Protein AF-A0A0R2NZC3-F1 (afdb_monomer_lite)

Secondary structure (DSSP, 8-state):
-TTHHHHHHHHHHHHHHHHHH-HHHHHHHHHHHHHHHHIIIIIITTT---SSTT--HHHHHHHHHHHHHHHHHHHHHHHHHHHHHHTTHHHHHHHTT--HHHHHHHHHHHHHHHHHHHHHHHHHHHHHHT----SHHHHHHHHHHHHHHHHHHHHHHHHHHHHH-S-HHHHHHHHHHHHHHHHHSSTTT--

Foldseek 3Di:
DVCLVVLLVVLLVVLLVVCVVPVVVLCCLQVVLLVVLCCCCPVVQVPDDPPDPPDRLLQLQLLLSLLLSLLCLLLVLLLVLLVCVVVCVVVVVVVDPHDPVSNLSSVLSNSLVSSVSNVVSSVVSSVVSPHDDPPDPVVVVVSSVVSSVSSSVSSVVSNVLNVVDNHSVVSNVVSCVVSVVVSVVDCSRPD

Sequence (191 aa):
MKYAISDSLIITKRQLLQLIRVPEVLIFSTIQPVMFVLLFRYVFGGSISTGIPGVDYVQLLMPGIFVQTVAFTLAGTAVGLAEDMQKGLIDRFRSLPISRSAVVFGRTLGDGALNIVVLAVMGLAGYAVGWRPSSGIFSILLGFAFLLLFGFAMAWVGVLIGLSVRSARVANAAVFIAVFPLTFLSNAFAP

Radius of gyration: 18.37 Å; chains: 1; bounding box: 42×37×48 Å

InterPro domains:
  IPR013525 ABC-2 type transporter, transmembrane domain [PF01061] (10-191)
  IPR051784 Nodulation factor ABC transporter [PTHR43229] (7-191)

Structure (mmCIF, N/CA/C/O backbone):
data_AF-A0A0R2NZC3-F1
#
_entry.id   AF-A0A0R2NZC3-F1
#
loop_
_atom_site.group_PDB
_atom_site.id
_atom_site.type_symbol
_atom_site.label_atom_id
_atom_site.label_alt_id
_atom_site.label_comp_id
_atom_site.label_asym_id
_atom_site.label_entity_id
_atom_site.label_seq_id
_atom_site.pdbx_PDB_ins_code
_atom_site.Cartn_x
_atom_site.Cartn_y
_atom_site.Cartn_z
_atom_site.occupancy
_atom_site.B_iso_or_equiv
_atom_site.auth_seq_id
_atom_site.auth_comp_id
_atom_site.auth_asym_id
_atom_site.auth_atom_id
_atom_site.pdbx_PDB_model_num
ATOM 1 N N . MET A 1 1 ? -6.052 -18.252 24.672 1.00 49.22 1 MET A N 1
ATOM 2 C CA . MET A 1 1 ? -5.141 -18.208 23.500 1.00 49.22 1 MET A CA 1
ATOM 3 C C . MET A 1 1 ? -5.569 -19.100 22.325 1.00 49.22 1 MET A C 1
ATOM 5 O O . MET A 1 1 ? -5.239 -18.745 21.205 1.00 49.22 1 MET A O 1
ATOM 9 N N . LYS A 1 2 ? -6.335 -20.193 22.518 1.00 49.34 2 LYS A N 1
ATOM 10 C CA . LYS A 1 2 ? -6.744 -21.126 21.437 1.00 49.34 2 LYS A CA 1
ATOM 11 C C . LYS A 1 2 ? -7.608 -20.533 20.299 1.00 49.34 2 LYS A C 1
ATOM 13 O O . LYS A 1 2 ? -7.663 -21.136 19.238 1.00 49.34 2 LYS A O 1
ATOM 18 N N . TYR A 1 3 ? -8.220 -19.359 20.480 1.00 55.06 3 TYR A N 1
ATOM 19 C CA . TYR A 1 3 ? -9.097 -18.725 19.477 1.00 55.06 3 TYR A CA 1
ATOM 20 C C . TYR A 1 3 ? -8.434 -17.598 18.665 1.00 55.06 3 TYR A C 1
ATOM 22 O O . TYR A 1 3 ? -8.994 -17.149 17.675 1.00 55.06 3 TYR A O 1
ATOM 30 N N . ALA A 1 4 ? -7.204 -17.190 19.004 1.00 58.88 4 ALA A N 1
ATOM 31 C CA . ALA A 1 4 ? -6.566 -16.013 18.401 1.00 58.88 4 ALA A CA 1
ATOM 32 C C . ALA A 1 4 ? -6.316 -16.137 16.884 1.00 58.88 4 ALA A C 1
ATOM 34 O O . ALA A 1 4 ? -6.379 -15.136 16.177 1.00 58.88 4 ALA A O 1
ATOM 35 N N . ILE A 1 5 ? -6.051 -17.352 16.393 1.00 62.66 5 ILE A N 1
ATOM 36 C CA . ILE A 1 5 ? -5.809 -17.630 14.966 1.00 62.66 5 ILE A CA 1
ATOM 37 C C . ILE A 1 5 ? -7.129 -17.677 14.182 1.00 62.66 5 ILE A C 1
ATOM 39 O O . ILE A 1 5 ? -7.213 -17.174 13.067 1.00 62.66 5 ILE A O 1
ATOM 43 N N . SER A 1 6 ? -8.179 -18.257 14.767 1.00 68.44 6 SER A N 1
ATOM 44 C CA . SER A 1 6 ? -9.508 -18.276 14.145 1.00 68.44 6 SER A CA 1
ATOM 45 C C . SER A 1 6 ? -10.090 -16.863 14.072 1.00 68.44 6 SER A C 1
ATOM 47 O O . SER A 1 6 ? -10.620 -16.459 13.040 1.00 68.44 6 SER A O 1
ATOM 49 N N . ASP A 1 7 ? -9.934 -16.085 15.143 1.00 62.94 7 ASP A N 1
ATOM 50 C CA . ASP A 1 7 ? -10.438 -14.716 15.218 1.00 62.94 7 ASP A CA 1
ATOM 51 C C . ASP A 1 7 ? -9.687 -13.785 14.259 1.00 62.94 7 ASP A C 1
ATOM 53 O O . ASP A 1 7 ? -10.317 -12.967 13.585 1.00 62.94 7 ASP A O 1
ATOM 57 N N . SER A 1 8 ? -8.361 -13.933 14.128 1.00 62.50 8 SER A N 1
ATOM 58 C CA . SER A 1 8 ? -7.589 -13.163 13.147 1.00 62.50 8 SER A CA 1
ATOM 59 C C . SER A 1 8 ? -8.015 -13.494 11.716 1.00 62.50 8 SER A C 1
ATOM 61 O O . SER A 1 8 ? -8.268 -12.573 10.946 1.00 62.50 8 SER A O 1
ATOM 63 N N . LEU A 1 9 ? -8.204 -14.776 11.377 1.00 69.69 9 LEU A N 1
ATOM 64 C CA . LEU A 1 9 ? -8.675 -15.201 10.054 1.00 69.69 9 LEU A CA 1
ATOM 65 C C . LEU A 1 9 ? -10.073 -14.665 9.722 1.00 69.69 9 LEU A C 1
ATOM 67 O O . LEU A 1 9 ? -10.315 -14.238 8.592 1.00 69.69 9 LEU A O 1
ATOM 71 N N . ILE A 1 10 ? -10.995 -14.646 10.688 1.00 73.88 10 ILE A N 1
ATOM 72 C CA . ILE A 1 10 ? -12.344 -14.094 10.492 1.00 73.88 10 ILE A CA 1
ATOM 73 C C . ILE A 1 10 ? -12.280 -12.579 10.259 1.00 73.88 10 ILE A C 1
ATOM 75 O O . ILE A 1 10 ? -12.945 -12.067 9.354 1.00 73.88 10 ILE A O 1
ATOM 79 N N . ILE A 1 11 ? -11.457 -11.857 11.024 1.00 68.62 11 ILE A N 1
ATOM 80 C CA . ILE A 1 11 ? -11.256 -10.412 10.844 1.00 68.62 11 ILE A CA 1
ATOM 81 C C . ILE A 1 11 ? -10.591 -10.123 9.492 1.00 68.62 11 ILE A C 1
ATOM 83 O O . ILE A 1 11 ? -11.048 -9.229 8.779 1.00 68.62 11 ILE A O 1
ATOM 87 N N . THR A 1 12 ? -9.582 -10.900 9.090 1.00 70.06 12 THR A N 1
ATOM 88 C CA . THR A 1 12 ? -8.943 -10.780 7.772 1.00 70.06 12 THR A CA 1
ATOM 89 C C . THR A 1 12 ? -9.939 -11.050 6.651 1.00 70.06 12 THR A C 1
ATOM 91 O O . THR A 1 12 ? -10.035 -10.257 5.719 1.00 70.06 12 THR A O 1
ATOM 94 N N . LYS A 1 13 ? -10.761 -12.102 6.756 1.00 74.69 13 LYS A N 1
ATOM 95 C CA . LYS A 1 13 ? -11.835 -12.373 5.789 1.00 74.69 13 LYS A CA 1
ATOM 96 C C . LYS A 1 13 ? -12.817 -11.206 5.706 1.00 74.69 13 LYS A C 1
ATOM 98 O O . LYS A 1 13 ? -13.228 -10.841 4.609 1.00 74.69 13 LYS A O 1
ATOM 103 N N . ARG A 1 14 ? -13.175 -10.590 6.838 1.00 71.38 14 ARG A N 1
ATOM 104 C CA . ARG A 1 14 ? -14.034 -9.397 6.856 1.00 71.38 14 ARG A CA 1
ATOM 105 C C . ARG A 1 14 ? -13.382 -8.224 6.127 1.00 71.38 14 ARG A C 1
ATOM 107 O O . ARG A 1 14 ? -14.061 -7.586 5.332 1.00 71.38 14 ARG A O 1
ATOM 114 N N . GLN A 1 15 ? -12.098 -7.965 6.372 1.00 68.06 15 GLN A N 1
ATOM 115 C CA . GLN A 1 15 ? -11.351 -6.904 5.689 1.00 68.06 15 GLN A CA 1
ATOM 116 C C . GLN A 1 15 ? -11.272 -7.157 4.179 1.00 68.06 15 GLN A C 1
ATOM 118 O O . GLN A 1 15 ? -11.604 -6.277 3.395 1.00 68.06 15 GLN A O 1
ATOM 123 N N . LEU A 1 16 ? -10.956 -8.384 3.757 1.00 70.62 16 LEU A N 1
ATOM 124 C CA . LEU A 1 16 ? -10.946 -8.771 2.342 1.00 70.62 16 LEU A CA 1
ATOM 125 C C . LEU A 1 16 ? -12.320 -8.602 1.683 1.00 70.62 16 LEU A C 1
ATOM 127 O O . LEU A 1 16 ? -12.426 -8.056 0.589 1.00 70.62 16 LEU A O 1
ATOM 131 N N . LEU A 1 17 ? -13.391 -9.023 2.358 1.00 75.12 17 LEU A N 1
ATOM 132 C CA . LEU A 1 17 ? -14.755 -8.821 1.869 1.00 75.12 17 LEU A CA 1
ATOM 133 C C . LEU A 1 17 ? -15.127 -7.338 1.804 1.00 75.12 17 LEU A C 1
ATOM 135 O O . LEU A 1 17 ? -15.871 -6.947 0.911 1.00 75.12 17 LEU A O 1
ATOM 139 N N . GLN A 1 18 ? -14.627 -6.514 2.723 1.00 69.44 18 GLN A N 1
ATOM 140 C CA . GLN A 1 18 ? -14.827 -5.069 2.692 1.00 69.44 18 GLN A CA 1
ATOM 141 C C . GLN A 1 18 ? -14.091 -4.434 1.507 1.00 69.44 18 GLN A C 1
ATOM 143 O O . GLN A 1 18 ? -14.684 -3.601 0.831 1.00 69.44 18 GLN A O 1
ATOM 148 N N . LEU A 1 19 ? -12.873 -4.884 1.189 1.00 67.38 19 LEU A N 1
ATOM 149 C CA . LEU A 1 19 ? -12.143 -4.459 -0.012 1.00 67.38 19 LEU A CA 1
ATOM 150 C C . LEU A 1 19 ? -12.895 -4.831 -1.298 1.00 67.38 19 LEU A C 1
ATOM 152 O O . LEU A 1 19 ? -13.013 -4.009 -2.196 1.00 67.38 19 LEU A O 1
ATOM 156 N N . ILE A 1 20 ? -13.465 -6.038 -1.369 1.00 72.62 20 ILE A N 1
ATOM 157 C CA . ILE A 1 20 ? -14.270 -6.474 -2.524 1.00 72.62 20 ILE A CA 1
ATOM 158 C C . ILE A 1 20 ? -15.577 -5.670 -2.632 1.00 72.62 20 ILE A C 1
ATOM 160 O O . ILE A 1 20 ? -16.025 -5.355 -3.731 1.00 72.62 20 ILE A O 1
ATOM 164 N N . ARG A 1 21 ? -16.210 -5.346 -1.498 1.00 79.69 21 ARG A N 1
ATOM 165 C CA . ARG A 1 21 ? -17.481 -4.602 -1.456 1.00 79.69 21 ARG A CA 1
ATOM 166 C C . ARG A 1 21 ? -17.318 -3.100 -1.671 1.00 79.69 21 ARG A C 1
ATOM 168 O O . ARG A 1 21 ? -18.292 -2.456 -2.043 1.00 79.69 21 ARG A O 1
ATOM 175 N N . VAL A 1 22 ? -16.128 -2.555 -1.428 1.00 77.88 22 VAL A N 1
ATOM 176 C CA . VAL A 1 22 ? -15.791 -1.146 -1.656 1.00 77.88 22 VAL A CA 1
ATOM 177 C C . VAL A 1 22 ? -14.735 -1.087 -2.765 1.00 77.88 22 VAL A C 1
ATOM 179 O O . VAL A 1 22 ? -13.549 -0.893 -2.483 1.00 77.88 22 VAL A O 1
ATOM 182 N N . PRO A 1 23 ? -15.142 -1.271 -4.039 1.00 77.00 23 PRO A N 1
ATOM 183 C CA . PRO A 1 23 ? -14.207 -1.328 -5.162 1.00 77.00 23 PRO A CA 1
ATOM 184 C C . PRO A 1 23 ? -13.411 -0.030 -5.310 1.00 77.00 23 PRO A C 1
ATOM 186 O O . PRO A 1 23 ? -12.284 -0.057 -5.787 1.00 77.00 23 PRO A O 1
ATOM 189 N N . GLU A 1 24 ? -13.960 1.093 -4.847 1.00 81.81 24 GLU A N 1
ATOM 190 C CA . GLU A 1 24 ? -13.305 2.402 -4.827 1.00 81.81 24 GLU A CA 1
ATOM 191 C C . GLU A 1 24 ? -11.938 2.350 -4.136 1.00 81.81 24 GLU A C 1
ATOM 193 O O . GLU A 1 24 ? -10.980 2.909 -4.658 1.00 81.81 24 GLU A O 1
ATOM 198 N N . VAL A 1 25 ? -11.806 1.626 -3.017 1.00 77.56 25 VAL A N 1
ATOM 199 C CA . VAL A 1 25 ? -10.521 1.497 -2.310 1.00 77.56 25 VAL A CA 1
ATOM 200 C C . VAL A 1 25 ? -9.496 0.801 -3.202 1.00 77.56 25 VAL A C 1
ATOM 202 O O . VAL A 1 25 ? -8.403 1.320 -3.397 1.00 77.56 25 VAL A O 1
ATOM 205 N N . LEU A 1 26 ? -9.863 -0.331 -3.809 1.00 79.00 26 LEU A N 1
ATOM 206 C CA . LEU A 1 26 ? -8.984 -1.060 -4.729 1.00 79.00 26 LEU A CA 1
ATOM 207 C C . LEU A 1 26 ? -8.610 -0.214 -5.953 1.00 79.00 26 LEU A C 1
ATOM 209 O O . LEU A 1 26 ? -7.443 -0.173 -6.345 1.00 79.00 26 LEU A O 1
ATOM 213 N N . ILE A 1 27 ? -9.591 0.477 -6.534 1.00 83.38 27 ILE A N 1
ATOM 214 C CA . ILE A 1 27 ? -9.421 1.318 -7.717 1.00 83.38 27 ILE A CA 1
ATOM 215 C C . ILE A 1 27 ? -8.462 2.467 -7.405 1.00 83.38 27 ILE A C 1
ATOM 217 O O . ILE A 1 27 ? -7.441 2.598 -8.074 1.00 83.38 27 ILE A O 1
ATOM 221 N N . PHE A 1 28 ? -8.729 3.272 -6.376 1.00 83.88 28 PHE A N 1
ATOM 222 C CA . PHE A 1 28 ? -7.904 4.441 -6.070 1.00 83.88 28 PHE A CA 1
ATOM 223 C C . PHE A 1 28 ? -6.515 4.067 -5.544 1.00 83.88 28 PHE A C 1
ATOM 225 O O . PHE A 1 28 ? -5.542 4.718 -5.929 1.00 83.88 28 PHE A O 1
ATOM 232 N N . SER A 1 29 ? -6.389 2.992 -4.755 1.00 82.19 29 SER A N 1
ATOM 233 C CA . SER A 1 29 ? -5.083 2.488 -4.305 1.00 82.19 29 SER A CA 1
ATOM 234 C C . SER A 1 29 ? -4.205 1.986 -5.451 1.00 82.19 29 SER A C 1
ATOM 236 O O . SER A 1 29 ? -2.986 1.988 -5.321 1.00 82.19 29 SER A O 1
ATOM 238 N N . THR A 1 30 ? -4.802 1.583 -6.575 1.00 84.31 30 THR A N 1
ATOM 239 C CA . THR A 1 30 ? -4.063 1.074 -7.738 1.00 84.31 30 THR A CA 1
ATOM 240 C C . THR A 1 30 ? -3.849 2.147 -8.806 1.00 84.31 30 THR A C 1
ATOM 242 O O . THR A 1 30 ? -2.765 2.250 -9.374 1.00 84.31 30 THR A O 1
ATOM 245 N N . ILE A 1 31 ? -4.853 2.989 -9.067 1.00 88.19 31 ILE A N 1
ATOM 246 C CA . ILE A 1 31 ? -4.773 4.061 -10.066 1.00 88.19 31 ILE A CA 1
ATOM 247 C C . ILE A 1 31 ? -3.738 5.107 -9.665 1.00 88.19 31 ILE A C 1
ATOM 249 O O . ILE A 1 31 ? -2.954 5.517 -10.513 1.00 88.19 31 ILE A O 1
ATOM 253 N N . GLN A 1 32 ? -3.706 5.539 -8.399 1.00 85.69 32 GLN A N 1
ATOM 254 C CA . GLN A 1 32 ? -2.781 6.586 -7.955 1.00 85.69 32 GLN A CA 1
ATOM 255 C C . GLN A 1 32 ? -1.309 6.270 -8.290 1.00 85.69 32 GLN A C 1
ATOM 257 O O . GLN A 1 32 ? -0.669 7.098 -8.942 1.00 85.69 32 GLN A O 1
ATOM 262 N N . PRO A 1 33 ? -0.746 5.107 -7.915 1.00 85.81 33 PRO A N 1
ATOM 263 C CA . PRO A 1 33 ? 0.639 4.800 -8.251 1.00 85.81 33 PRO A CA 1
ATOM 264 C C . PRO A 1 33 ? 0.854 4.551 -9.749 1.00 85.81 33 PRO A C 1
ATOM 266 O O . PRO A 1 33 ? 1.884 4.955 -10.284 1.00 85.81 33 PRO A O 1
ATOM 269 N N . VAL A 1 34 ? -0.116 3.969 -10.464 1.00 88.31 34 VAL A N 1
ATOM 270 C CA . VAL A 1 34 ? -0.028 3.812 -11.929 1.00 88.31 34 VAL A CA 1
ATOM 271 C C . VAL A 1 34 ? 0.025 5.172 -12.628 1.00 88.31 34 VAL A C 1
ATOM 273 O O . VAL A 1 34 ? 0.827 5.362 -13.539 1.00 88.31 34 VAL A O 1
ATOM 276 N N . MET A 1 35 ? -0.760 6.147 -12.169 1.00 88.75 35 MET A N 1
ATOM 277 C CA . MET A 1 35 ? -0.704 7.522 -12.667 1.00 88.75 35 MET A CA 1
ATOM 278 C C . MET A 1 35 ? 0.686 8.132 -12.475 1.00 88.75 35 MET A C 1
ATOM 280 O O . MET A 1 35 ? 1.189 8.771 -13.396 1.00 88.75 35 MET A O 1
ATOM 284 N N . PHE A 1 36 ? 1.338 7.896 -11.331 1.00 83.38 36 PHE A N 1
ATOM 285 C CA . PHE A 1 36 ? 2.720 8.335 -11.118 1.00 83.38 36 PHE A CA 1
ATOM 286 C C . PHE A 1 36 ? 3.699 7.674 -12.093 1.00 83.38 36 PHE A C 1
ATOM 288 O O . PHE A 1 36 ? 4.531 8.377 -12.662 1.00 83.38 36 PHE A O 1
ATOM 295 N N . VAL A 1 37 ? 3.576 6.366 -12.349 1.00 85.62 37 VAL A N 1
ATOM 296 C CA . VAL A 1 37 ? 4.410 5.665 -13.347 1.00 85.62 37 VAL A CA 1
ATOM 297 C C . VAL A 1 37 ? 4.261 6.310 -14.724 1.00 85.62 37 VAL A C 1
ATOM 299 O O . VAL A 1 37 ? 5.260 6.624 -15.371 1.00 85.62 37 VAL A O 1
ATOM 302 N N . LEU A 1 38 ? 3.021 6.542 -15.166 1.00 86.88 38 LEU A N 1
ATOM 303 C CA . LEU A 1 38 ? 2.737 7.144 -16.468 1.00 86.88 38 LEU A CA 1
ATOM 304 C C . LEU A 1 38 ? 3.264 8.577 -16.555 1.00 86.88 38 LEU A C 1
ATOM 306 O O . LEU A 1 38 ? 3.889 8.940 -17.549 1.00 86.88 38 LEU A O 1
ATOM 310 N N . LEU A 1 39 ? 3.046 9.378 -15.513 1.00 84.69 39 LEU A N 1
ATOM 311 C CA . LEU A 1 39 ? 3.499 10.761 -15.461 1.00 84.69 39 LEU A CA 1
ATOM 312 C C . LEU A 1 39 ? 5.028 10.824 -15.519 1.00 84.69 39 LEU A C 1
ATOM 314 O O . LEU A 1 39 ? 5.586 11.474 -16.397 1.00 84.69 39 LEU A O 1
ATOM 318 N N . PHE A 1 40 ? 5.732 10.095 -14.657 1.00 76.94 40 PHE A N 1
ATOM 319 C CA . PHE A 1 40 ? 7.191 10.130 -14.648 1.00 76.94 40 PHE A CA 1
ATOM 320 C C . PHE A 1 40 ? 7.819 9.518 -15.901 1.00 76.94 40 PHE A C 1
ATOM 322 O O . PHE A 1 40 ? 8.827 10.032 -16.378 1.00 76.94 40 PHE A O 1
ATOM 329 N N . ARG A 1 41 ? 7.213 8.492 -16.509 1.00 80.31 41 ARG A N 1
ATOM 330 C CA . ARG A 1 41 ? 7.690 7.986 -17.800 1.00 80.31 41 ARG A CA 1
ATOM 331 C C . ARG A 1 41 ? 7.447 8.981 -18.931 1.00 80.31 41 ARG A C 1
ATOM 333 O O . ARG A 1 41 ? 8.395 9.351 -19.614 1.00 80.31 41 ARG A O 1
ATOM 340 N N . TYR A 1 42 ? 6.201 9.370 -19.174 1.00 81.88 42 TYR A N 1
ATOM 341 C CA . TYR A 1 42 ? 5.843 10.082 -20.402 1.00 81.88 42 TYR A CA 1
ATOM 342 C C . TYR A 1 42 ? 6.029 11.595 -20.304 1.00 81.88 42 TYR A C 1
ATOM 344 O O . TYR A 1 42 ? 6.340 12.224 -21.309 1.00 81.88 42 TYR A O 1
ATOM 352 N N . VAL A 1 43 ? 5.871 12.181 -19.115 1.00 79.31 43 VAL A N 1
ATOM 353 C CA . VAL A 1 43 ? 6.040 13.627 -18.906 1.00 79.31 43 VAL A CA 1
ATOM 354 C C . VAL A 1 43 ? 7.491 13.961 -18.572 1.00 79.31 43 VAL A C 1
ATOM 356 O O . VAL A 1 43 ? 8.054 14.878 -19.162 1.00 79.31 43 VAL A O 1
ATOM 359 N N . PHE A 1 44 ? 8.116 13.207 -17.661 1.00 70.62 44 PHE A N 1
ATOM 360 C CA . PHE A 1 44 ? 9.480 13.494 -17.199 1.00 70.62 44 PHE A CA 1
ATOM 361 C C . PHE A 1 44 ? 10.576 12.653 -17.867 1.00 70.62 44 PHE A C 1
ATOM 363 O O . PHE A 1 44 ? 11.722 13.089 -17.945 1.00 70.62 44 PHE A O 1
ATOM 370 N N . GLY A 1 45 ? 10.260 11.479 -18.416 1.00 66.19 45 GLY A N 1
ATOM 371 C CA . GLY A 1 45 ? 11.269 10.597 -19.013 1.00 66.19 45 GLY A CA 1
ATOM 372 C C . GLY A 1 45 ? 11.932 11.156 -20.276 1.00 66.19 45 GLY A C 1
ATOM 373 O O . GLY A 1 45 ? 12.994 10.675 -20.653 1.00 66.19 45 GLY A O 1
ATOM 374 N N . GLY A 1 46 ? 11.337 12.169 -20.917 1.00 64.88 46 GLY A N 1
ATOM 375 C CA . GLY A 1 46 ? 11.957 12.902 -22.026 1.00 64.88 46 GLY A CA 1
ATOM 376 C C . GLY A 1 46 ? 12.883 14.046 -21.593 1.00 64.88 46 GLY A C 1
ATOM 377 O O . GLY A 1 46 ? 13.686 14.504 -22.400 1.00 64.88 46 GLY A O 1
ATOM 378 N N . SER A 1 47 ? 12.783 14.517 -20.344 1.00 61.78 47 SER A N 1
ATOM 379 C CA . SER A 1 47 ? 13.549 15.660 -19.820 1.00 61.78 47 SER A CA 1
ATOM 380 C C . SER A 1 47 ? 14.610 15.271 -18.787 1.00 61.78 47 SER A C 1
ATOM 382 O O . SER A 1 47 ? 15.548 16.035 -18.567 1.00 61.78 47 SER A O 1
ATOM 384 N N . ILE A 1 48 ? 14.506 14.084 -18.183 1.00 63.28 48 ILE A N 1
ATOM 385 C CA . ILE A 1 48 ? 15.456 13.584 -17.186 1.00 63.28 48 ILE A CA 1
ATOM 386 C C . ILE A 1 48 ? 16.488 12.676 -17.860 1.00 63.28 48 ILE A C 1
ATOM 388 O O . ILE A 1 48 ? 16.195 11.549 -18.256 1.00 63.28 48 ILE A O 1
ATOM 392 N N . SER A 1 49 ? 17.728 13.159 -17.955 1.00 60.00 49 SER A N 1
ATOM 393 C CA . SER A 1 49 ? 18.876 12.315 -18.294 1.00 60.00 49 SER A CA 1
ATOM 394 C C . SER A 1 49 ? 19.315 11.545 -17.051 1.00 60.00 49 SER A C 1
ATOM 396 O O . SER A 1 49 ? 19.649 12.152 -16.040 1.00 60.00 49 SER A O 1
ATOM 398 N N . THR A 1 50 ? 19.355 10.214 -17.118 1.00 61.97 50 THR A N 1
ATOM 399 C CA . THR A 1 50 ? 19.739 9.345 -15.987 1.00 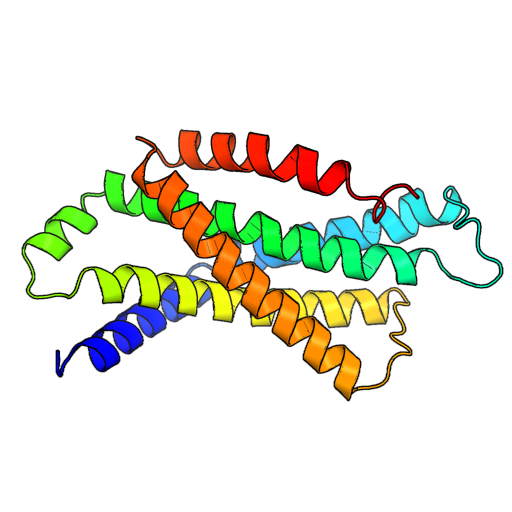61.97 50 THR A CA 1
ATOM 400 C C . THR A 1 50 ? 21.210 9.459 -15.584 1.00 61.97 50 THR A C 1
ATOM 402 O O . THR A 1 50 ? 21.618 8.840 -14.607 1.00 61.97 50 THR A O 1
ATOM 405 N N . GLY A 1 51 ? 22.035 10.182 -16.352 1.00 61.72 51 GLY A N 1
ATOM 406 C CA . GLY A 1 51 ? 23.484 10.293 -16.142 1.00 61.72 51 GLY A CA 1
ATOM 407 C C . GLY A 1 51 ? 24.263 8.994 -16.399 1.00 61.72 51 GLY A C 1
ATOM 408 O O . GLY A 1 51 ? 25.491 9.015 -16.418 1.00 61.72 51 GLY A O 1
ATOM 409 N N . ILE A 1 52 ? 23.569 7.875 -16.641 1.00 64.25 52 ILE A N 1
ATOM 410 C CA . ILE A 1 52 ? 24.142 6.546 -16.859 1.00 64.25 52 ILE A CA 1
ATOM 411 C C . ILE A 1 52 ? 23.875 6.130 -18.315 1.00 64.25 52 ILE A C 1
ATOM 413 O O . ILE A 1 52 ? 22.714 5.933 -18.691 1.00 64.25 52 ILE A O 1
ATOM 417 N N . PRO A 1 53 ? 24.918 5.962 -19.150 1.00 63.88 53 PRO A N 1
ATOM 418 C CA . PRO A 1 53 ? 24.753 5.540 -20.537 1.00 63.88 53 PRO A CA 1
ATOM 419 C C . PRO A 1 53 ? 23.991 4.210 -20.640 1.00 63.88 53 PRO A C 1
ATOM 421 O O . PRO A 1 53 ? 24.393 3.207 -20.055 1.00 63.88 53 PRO A O 1
ATOM 424 N N . GLY A 1 54 ? 22.892 4.196 -21.397 1.00 65.62 54 GLY A N 1
ATOM 425 C CA . GLY A 1 54 ? 22.128 2.980 -21.708 1.00 65.62 54 GLY A CA 1
ATOM 426 C C . GLY A 1 54 ? 21.115 2.520 -20.652 1.00 65.62 54 GLY A C 1
ATOM 427 O O . GLY A 1 54 ? 20.433 1.523 -20.888 1.00 65.62 54 GLY A O 1
ATOM 428 N N . VAL A 1 55 ? 20.963 3.224 -19.523 1.00 68.50 55 VAL A N 1
ATOM 429 C CA . VAL A 1 55 ? 19.929 2.909 -18.520 1.00 68.50 55 VAL A CA 1
ATOM 430 C C . VAL A 1 55 ? 18.720 3.819 -18.714 1.00 68.50 55 VAL A C 1
ATOM 432 O O . VAL A 1 55 ? 18.799 5.028 -18.496 1.00 68.50 55 VAL A O 1
ATOM 435 N N . ASP A 1 56 ? 17.593 3.222 -19.110 1.00 75.62 56 ASP A N 1
ATOM 436 C CA . ASP A 1 56 ? 16.310 3.921 -19.230 1.00 75.62 56 ASP A CA 1
ATOM 437 C C . ASP A 1 56 ? 15.816 4.370 -17.845 1.00 75.62 56 ASP A C 1
ATOM 439 O O . ASP A 1 56 ? 15.843 3.596 -16.883 1.00 75.62 56 ASP A O 1
ATOM 443 N N . TYR A 1 57 ? 15.320 5.605 -17.750 1.00 77.19 57 TYR A N 1
ATOM 444 C CA . TYR A 1 57 ? 14.817 6.216 -16.514 1.00 77.19 57 TYR A CA 1
ATOM 445 C C . TYR A 1 57 ? 13.758 5.352 -15.821 1.00 77.19 57 TYR A C 1
ATOM 447 O O . TYR A 1 57 ? 13.741 5.243 -14.596 1.00 77.19 57 TYR A O 1
ATOM 455 N N . VAL A 1 58 ? 12.938 4.637 -16.599 1.00 80.56 58 VAL A N 1
ATOM 456 C CA . VAL A 1 58 ? 11.918 3.709 -16.079 1.00 80.56 58 VAL A CA 1
ATOM 457 C C . VAL A 1 58 ? 12.518 2.627 -15.173 1.00 80.56 58 VAL A C 1
ATOM 459 O O . VAL A 1 58 ? 11.879 2.218 -14.205 1.00 80.56 58 VAL A O 1
ATOM 462 N N . GLN A 1 59 ? 13.746 2.172 -15.441 1.00 82.38 59 GLN A N 1
ATOM 463 C CA . GLN A 1 59 ? 14.397 1.129 -14.637 1.00 82.38 59 GLN A CA 1
ATOM 464 C C . GLN A 1 59 ? 14.780 1.625 -13.240 1.00 82.38 59 GLN A C 1
ATOM 466 O O . GLN A 1 59 ? 14.732 0.849 -12.287 1.00 82.38 59 GLN A O 1
ATOM 471 N N . LEU A 1 60 ? 15.128 2.909 -13.120 1.00 81.06 60 LEU A N 1
ATOM 472 C CA . LEU A 1 60 ? 15.478 3.554 -11.852 1.00 81.06 60 LEU A CA 1
ATOM 473 C C . LEU A 1 60 ? 1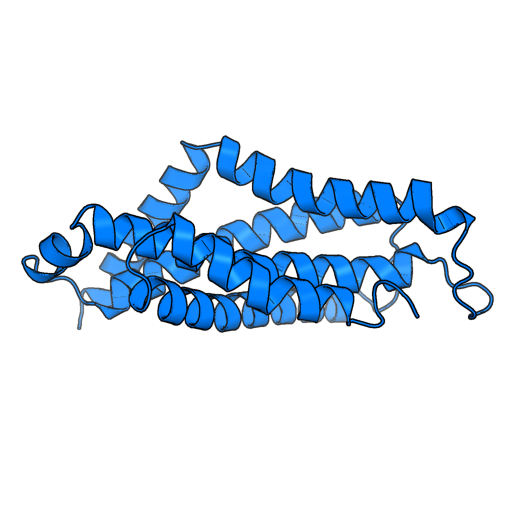4.230 4.006 -11.085 1.00 81.06 60 LEU A C 1
ATOM 475 O O . LEU A 1 60 ? 14.159 3.867 -9.866 1.00 81.06 60 LEU A O 1
ATOM 479 N N . LEU A 1 61 ? 13.224 4.485 -11.814 1.00 83.12 61 LEU A N 1
ATOM 480 C CA . LEU A 1 61 ? 11.987 5.030 -11.269 1.00 83.12 61 LEU A CA 1
ATOM 481 C C . LEU A 1 61 ? 11.107 3.965 -10.597 1.00 83.12 61 LEU A C 1
ATOM 483 O O . LEU A 1 61 ? 10.562 4.189 -9.516 1.00 83.12 61 LEU A O 1
ATOM 487 N N . MET A 1 62 ? 10.936 2.807 -11.241 1.00 87.38 62 MET A N 1
ATOM 488 C CA . MET A 1 62 ? 9.965 1.796 -10.804 1.00 87.38 62 MET A CA 1
ATOM 489 C C . MET A 1 62 ? 10.187 1.295 -9.365 1.00 87.38 62 MET A C 1
ATOM 491 O O . MET A 1 62 ? 9.219 1.296 -8.602 1.00 87.38 62 MET A O 1
ATOM 495 N N . PRO A 1 63 ? 11.415 0.928 -8.934 1.00 87.62 63 PRO A N 1
ATOM 496 C CA . PRO A 1 63 ? 11.694 0.605 -7.531 1.00 87.62 63 PRO A CA 1
ATOM 497 C C . PRO A 1 63 ? 11.280 1.714 -6.557 1.00 87.62 63 PRO A C 1
ATOM 499 O O . PRO A 1 63 ? 10.696 1.422 -5.513 1.00 87.62 63 PRO A O 1
ATOM 502 N N . GLY A 1 64 ? 11.523 2.978 -6.918 1.00 87.69 64 GLY A N 1
ATOM 503 C CA . GLY A 1 64 ? 11.119 4.140 -6.127 1.00 87.69 64 GLY A CA 1
ATOM 504 C C . GLY A 1 64 ? 9.611 4.223 -5.933 1.00 87.69 64 GLY A C 1
ATOM 505 O O . GLY A 1 64 ? 9.140 4.354 -4.804 1.00 87.69 64 GLY A O 1
ATOM 506 N N . ILE A 1 65 ? 8.844 4.068 -7.016 1.00 88.31 65 ILE A N 1
ATOM 507 C CA . ILE A 1 65 ? 7.377 4.104 -6.955 1.00 88.31 65 ILE A CA 1
ATOM 508 C C . ILE A 1 65 ? 6.831 2.914 -6.155 1.00 88.31 65 ILE A C 1
ATOM 510 O O . ILE A 1 65 ? 5.891 3.090 -5.377 1.00 88.31 65 ILE A O 1
ATOM 514 N N . PHE A 1 66 ? 7.416 1.716 -6.269 1.00 90.81 66 PHE A N 1
ATOM 515 C CA . PHE A 1 66 ? 7.014 0.578 -5.433 1.00 90.81 66 PHE A CA 1
ATOM 516 C C . PHE A 1 66 ? 7.190 0.875 -3.941 1.00 90.81 66 PHE A C 1
ATOM 518 O O . PHE A 1 66 ? 6.251 0.692 -3.165 1.00 90.81 66 PHE A O 1
ATOM 525 N N . VAL A 1 67 ? 8.364 1.373 -3.539 1.00 90.12 67 VAL A N 1
ATOM 526 C CA . VAL A 1 67 ? 8.641 1.729 -2.139 1.00 90.12 67 VAL A CA 1
ATOM 527 C C . VAL A 1 67 ? 7.723 2.854 -1.670 1.00 90.12 67 VAL A C 1
ATOM 529 O O . VAL A 1 67 ? 7.152 2.753 -0.587 1.00 90.12 67 VAL A O 1
ATOM 532 N N . GLN A 1 68 ? 7.530 3.894 -2.488 1.00 87.94 68 GLN A N 1
ATOM 533 C CA . GLN A 1 68 ? 6.620 4.997 -2.186 1.00 87.94 68 GLN A CA 1
ATOM 534 C C . GLN A 1 68 ? 5.200 4.483 -1.944 1.00 87.94 68 GLN A C 1
ATOM 536 O O . GLN A 1 68 ? 4.599 4.795 -0.920 1.00 87.94 68 GLN A O 1
ATOM 541 N N . THR A 1 69 ? 4.679 3.659 -2.851 1.00 88.62 69 THR A N 1
ATOM 542 C CA . THR A 1 69 ? 3.321 3.114 -2.750 1.00 88.62 69 THR A CA 1
ATOM 543 C C . THR A 1 69 ? 3.145 2.338 -1.457 1.00 88.62 69 THR A C 1
ATOM 545 O O . THR A 1 69 ? 2.199 2.583 -0.716 1.00 88.62 69 THR A O 1
ATOM 548 N N . VAL A 1 70 ? 4.097 1.458 -1.146 1.00 89.12 70 VAL A N 1
ATOM 549 C CA . VAL A 1 70 ? 4.076 0.666 0.085 1.00 89.12 70 VAL A CA 1
ATOM 550 C C . VAL A 1 70 ? 4.239 1.541 1.328 1.00 89.12 70 VAL A C 1
ATOM 552 O O . VAL A 1 70 ? 3.612 1.274 2.345 1.00 89.12 70 VAL A O 1
ATOM 555 N N . ALA A 1 71 ? 5.027 2.614 1.276 1.00 87.56 71 ALA A N 1
ATOM 556 C CA . ALA A 1 71 ? 5.102 3.559 2.384 1.00 87.56 71 ALA A CA 1
ATOM 557 C C . ALA A 1 71 ? 3.735 4.221 2.624 1.00 87.56 71 ALA A C 1
ATOM 559 O O . ALA A 1 71 ? 3.263 4.278 3.755 1.00 87.56 71 ALA A O 1
ATOM 560 N N . PHE A 1 72 ? 3.037 4.647 1.570 1.00 83.88 72 PHE A N 1
ATOM 561 C CA . PHE A 1 72 ? 1.726 5.288 1.700 1.00 83.88 72 PHE A CA 1
ATOM 562 C C . PHE A 1 72 ? 0.615 4.367 2.228 1.00 83.88 72 PHE A C 1
ATOM 564 O O . PHE A 1 72 ? -0.421 4.872 2.669 1.00 83.88 72 PHE A O 1
ATOM 571 N N . THR A 1 73 ? 0.813 3.047 2.302 1.00 80.25 73 THR A N 1
ATOM 572 C CA . THR A 1 73 ? -0.207 2.135 2.854 1.00 80.25 73 THR A CA 1
ATOM 573 C C . THR A 1 73 ? -0.454 2.387 4.337 1.00 80.25 73 THR A C 1
ATOM 575 O O . THR A 1 73 ? -1.571 2.186 4.815 1.00 80.25 73 THR A O 1
ATOM 578 N N . LEU A 1 74 ? 0.536 2.933 5.057 1.00 85.19 74 LEU A N 1
ATOM 579 C CA . LEU A 1 74 ? 0.370 3.329 6.456 1.00 85.19 74 LEU A CA 1
ATOM 580 C C . LEU A 1 74 ? -0.687 4.428 6.643 1.00 85.19 74 LEU A C 1
ATOM 582 O O . LEU A 1 74 ? -1.301 4.492 7.706 1.00 85.19 74 LEU A O 1
ATOM 586 N N . ALA A 1 75 ? -0.942 5.252 5.615 1.00 85.56 75 ALA A N 1
ATOM 587 C CA . ALA A 1 75 ? -2.016 6.244 5.627 1.00 85.56 75 ALA A CA 1
ATOM 588 C C . ALA A 1 75 ? -3.371 5.546 5.708 1.00 85.56 75 ALA A C 1
ATOM 590 O O . ALA A 1 75 ? -4.180 5.860 6.579 1.00 85.56 75 ALA A O 1
ATOM 591 N N . GLY A 1 76 ? -3.583 4.537 4.858 1.00 82.19 76 GLY A N 1
ATOM 592 C CA . GLY A 1 76 ? -4.787 3.712 4.874 1.00 82.19 76 GLY A CA 1
ATOM 593 C C . GLY A 1 76 ? -4.978 3.016 6.221 1.00 82.19 76 GLY A C 1
ATOM 594 O O . GLY A 1 76 ? -6.074 3.045 6.789 1.00 82.19 76 GLY A O 1
ATOM 595 N N . THR A 1 77 ? -3.910 2.448 6.791 1.00 84.44 77 THR A N 1
ATOM 596 C CA . THR A 1 77 ? -3.954 1.820 8.118 1.00 84.44 77 THR A CA 1
ATOM 597 C C . THR A 1 77 ? -4.324 2.828 9.213 1.00 84.44 77 THR A C 1
ATOM 599 O O . THR A 1 77 ? -5.250 2.560 9.980 1.00 84.44 77 THR A O 1
ATOM 602 N N . ALA A 1 78 ? -3.662 3.989 9.256 1.00 86.62 78 ALA A N 1
ATOM 603 C CA . ALA A 1 78 ? -3.875 5.027 10.266 1.00 86.62 78 ALA A CA 1
ATOM 604 C C . ALA A 1 78 ? -5.281 5.634 10.198 1.00 86.62 78 ALA A C 1
ATOM 606 O O . ALA A 1 78 ? -5.952 5.759 11.223 1.00 86.62 78 ALA A O 1
ATOM 607 N N . VAL A 1 79 ? -5.741 5.979 8.993 1.00 87.31 79 VAL A N 1
ATOM 608 C CA . VAL A 1 79 ? -7.062 6.574 8.756 1.00 87.31 79 VAL A CA 1
ATOM 609 C C . VAL A 1 79 ? -8.163 5.599 9.142 1.00 87.31 79 VAL A C 1
ATOM 611 O O . VAL A 1 79 ? -9.032 5.957 9.932 1.00 87.31 79 VAL A O 1
ATOM 614 N N . GLY A 1 80 ? -8.109 4.354 8.657 1.00 82.62 80 GLY A N 1
ATOM 615 C CA . GLY A 1 80 ? -9.149 3.377 8.978 1.00 82.62 80 GLY A CA 1
ATOM 616 C C . GLY A 1 80 ? -9.181 3.004 10.461 1.00 82.62 80 GLY A C 1
ATOM 617 O O . GLY A 1 80 ? -10.262 2.840 11.019 1.00 82.62 80 GLY A O 1
ATOM 618 N N . LEU A 1 81 ? -8.026 2.947 11.135 1.00 83.44 81 LEU A N 1
ATOM 619 C CA . LEU A 1 81 ? -8.001 2.713 12.579 1.00 83.44 81 LEU A CA 1
ATOM 620 C C . LEU A 1 81 ? -8.575 3.903 13.364 1.00 83.44 81 LEU A C 1
ATOM 622 O O . LEU A 1 81 ? -9.336 3.703 14.309 1.00 83.44 81 LEU A O 1
ATOM 626 N N . ALA A 1 82 ? -8.259 5.133 12.955 1.00 86.25 82 ALA A N 1
ATOM 627 C CA . ALA A 1 82 ? -8.831 6.331 13.557 1.00 86.25 82 ALA A CA 1
ATOM 628 C C . ALA A 1 82 ? -10.356 6.407 13.343 1.00 86.25 82 ALA A C 1
ATOM 630 O O . ALA A 1 82 ? -11.084 6.816 14.248 1.00 86.25 82 ALA A O 1
ATOM 631 N N . GLU A 1 83 ? -10.871 5.971 12.188 1.00 85.06 83 GLU A N 1
ATOM 632 C CA . GLU A 1 83 ? -12.317 5.831 11.972 1.00 85.06 83 GLU A CA 1
ATOM 633 C C . GLU A 1 83 ? -12.951 4.783 12.891 1.00 85.06 83 GLU A C 1
ATOM 635 O O . GLU A 1 83 ? -14.010 5.035 13.470 1.00 85.06 83 GLU A O 1
ATOM 640 N N . ASP A 1 84 ? -12.319 3.617 13.039 1.00 81.31 84 ASP A N 1
ATOM 641 C CA . ASP A 1 84 ? -12.803 2.551 13.920 1.00 81.31 84 ASP A CA 1
ATOM 642 C C . ASP A 1 84 ? -12.848 3.01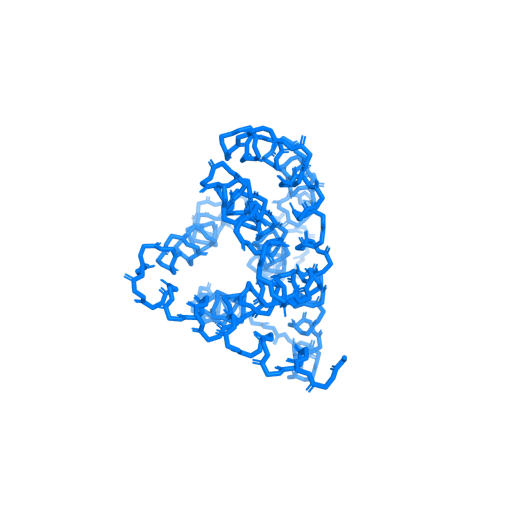5 15.387 1.00 81.31 84 ASP A C 1
ATOM 644 O O . ASP A 1 84 ? -13.772 2.661 16.129 1.00 81.31 84 ASP A O 1
ATOM 648 N N . MET A 1 85 ? -11.895 3.857 15.801 1.00 80.81 85 MET A N 1
ATOM 649 C CA . MET A 1 85 ? -11.919 4.526 17.104 1.00 80.81 85 MET A CA 1
ATOM 650 C C . MET A 1 85 ? -13.084 5.506 17.228 1.00 80.81 85 MET A C 1
ATOM 652 O O . MET A 1 85 ? -13.820 5.452 18.210 1.00 80.81 85 MET A O 1
ATOM 656 N N . GLN A 1 86 ? -13.296 6.367 16.230 1.00 82.06 86 GLN A N 1
ATOM 657 C CA . GLN A 1 86 ? -14.395 7.339 16.249 1.00 82.06 86 GLN A CA 1
ATOM 658 C C . GLN A 1 86 ? -15.775 6.682 16.270 1.00 82.06 86 GLN A C 1
ATOM 660 O O . GLN A 1 86 ? -16.690 7.180 16.920 1.00 82.06 86 GLN A O 1
ATOM 665 N N . LYS A 1 87 ? -15.929 5.544 15.588 1.00 80.62 87 LYS A N 1
ATOM 666 C CA . LYS A 1 87 ? -17.177 4.770 15.551 1.00 80.62 87 LYS A CA 1
ATOM 667 C C . LYS A 1 87 ? -17.413 3.956 16.838 1.00 80.62 87 LYS A C 1
ATOM 669 O O . LYS A 1 87 ? -18.401 3.226 16.915 1.00 80.62 87 LYS A O 1
ATOM 674 N N . GLY A 1 88 ? -16.518 4.035 17.833 1.00 74.88 88 GLY A N 1
ATOM 675 C CA . GLY A 1 88 ? -16.605 3.280 19.092 1.00 74.88 88 GLY A CA 1
ATOM 676 C C . GLY A 1 88 ? -16.468 1.764 18.906 1.00 74.88 88 GLY A C 1
ATOM 677 O O . GLY A 1 88 ? -16.836 0.977 19.780 1.00 74.88 88 GLY A O 1
ATOM 678 N N . LEU A 1 89 ? -15.960 1.329 17.749 1.00 71.12 89 LEU A N 1
ATOM 679 C CA . LEU A 1 89 ? -15.853 -0.079 17.367 1.00 71.12 89 LEU A CA 1
ATOM 680 C C . LEU A 1 89 ? -14.839 -0.802 18.265 1.00 71.12 89 LEU A C 1
ATOM 682 O O . LEU A 1 89 ? -15.070 -1.936 18.683 1.00 71.12 89 LEU A O 1
ATOM 686 N N . ILE A 1 90 ? -13.766 -0.101 18.645 1.00 69.88 90 ILE A N 1
ATOM 687 C CA . ILE A 1 90 ? -12.763 -0.602 19.594 1.00 69.88 90 ILE A CA 1
ATOM 688 C C . ILE A 1 90 ? -13.357 -0.804 20.995 1.00 69.88 90 ILE A C 1
ATOM 690 O O . ILE A 1 90 ? -13.041 -1.804 21.640 1.00 69.88 90 ILE A O 1
ATOM 694 N N . ASP A 1 91 ? -14.249 0.074 21.459 1.00 68.69 91 ASP A N 1
ATOM 695 C CA . ASP A 1 91 ? -14.890 -0.076 22.773 1.00 68.69 91 ASP A CA 1
ATOM 696 C C . ASP A 1 91 ? -15.872 -1.254 22.800 1.00 68.69 91 ASP A C 1
ATOM 698 O O . ASP A 1 91 ? -15.931 -1.990 23.784 1.00 68.69 91 ASP A O 1
ATOM 702 N N . ARG A 1 92 ? -16.550 -1.530 21.679 1.00 71.38 92 ARG A N 1
ATOM 703 C CA . ARG A 1 92 ? -17.355 -2.753 21.503 1.00 71.38 92 ARG A CA 1
ATOM 704 C C . ARG A 1 92 ? -16.497 -4.019 21.458 1.00 71.38 92 ARG A C 1
ATOM 706 O O . ARG A 1 92 ? -16.892 -5.049 21.992 1.00 71.38 92 ARG A O 1
ATOM 713 N N . PHE A 1 93 ? -15.307 -3.969 20.859 1.00 67.19 93 PHE A N 1
ATOM 714 C CA . PHE A 1 93 ? -14.375 -5.101 20.912 1.00 67.19 93 PHE A CA 1
ATOM 715 C C . PHE A 1 93 ? -13.771 -5.315 22.298 1.00 67.19 93 PHE A C 1
ATOM 717 O O . PHE A 1 93 ? -13.394 -6.437 22.610 1.00 67.19 93 PHE A O 1
ATOM 724 N N . ARG A 1 94 ? -13.696 -4.275 23.138 1.00 63.69 94 ARG A N 1
ATOM 725 C CA . ARG A 1 94 ? -13.264 -4.397 24.538 1.00 63.69 94 ARG A CA 1
ATOM 726 C C . ARG A 1 94 ? -14.306 -5.070 25.433 1.00 63.69 94 ARG A C 1
ATOM 728 O O . ARG A 1 94 ? -13.905 -5.664 26.429 1.00 63.69 94 ARG A O 1
ATOM 735 N N . SER A 1 95 ? -15.597 -4.977 25.107 1.00 69.56 95 SER A N 1
ATOM 736 C CA . SER A 1 95 ? -16.668 -5.665 25.845 1.00 69.56 95 SER A CA 1
ATOM 737 C C . SER A 1 95 ? -16.914 -7.101 25.369 1.00 69.56 95 SER A C 1
ATOM 739 O O . SER A 1 95 ? -17.517 -7.890 26.093 1.00 69.56 95 SER A O 1
ATOM 741 N N . LEU A 1 96 ? -16.423 -7.460 24.181 1.00 61.75 96 LEU A N 1
ATOM 742 C CA . LEU A 1 96 ? -16.431 -8.827 23.660 1.00 61.75 96 LEU A CA 1
ATOM 743 C C . LEU A 1 96 ? -15.132 -9.564 24.053 1.00 61.75 96 LEU A C 1
ATOM 745 O O . LEU A 1 96 ? -14.083 -8.932 24.170 1.00 61.75 96 LEU A O 1
ATOM 749 N N . PRO A 1 97 ? -15.147 -10.900 24.229 1.00 57.75 97 PRO A N 1
ATOM 750 C CA . PRO A 1 97 ? -13.965 -11.683 24.600 1.00 57.75 97 PRO A CA 1
ATOM 751 C C . PRO A 1 97 ? -13.011 -11.887 23.405 1.00 57.75 97 PRO A C 1
ATOM 753 O O . PRO A 1 97 ? -12.719 -13.014 23.015 1.00 57.75 97 PRO A O 1
ATOM 756 N N . ILE A 1 98 ? -12.530 -10.795 22.802 1.00 58.88 98 ILE A N 1
ATOM 757 C CA . ILE A 1 98 ? -11.670 -10.800 21.611 1.00 58.88 98 ILE A CA 1
ATOM 758 C C . ILE A 1 98 ? -10.281 -10.279 21.989 1.00 58.88 98 ILE A C 1
ATOM 760 O O . ILE A 1 98 ? -10.134 -9.266 22.676 1.00 58.88 98 ILE A O 1
ATOM 764 N N . SER A 1 99 ? -9.227 -10.955 21.526 1.00 59.81 99 SER A N 1
ATOM 765 C CA . SE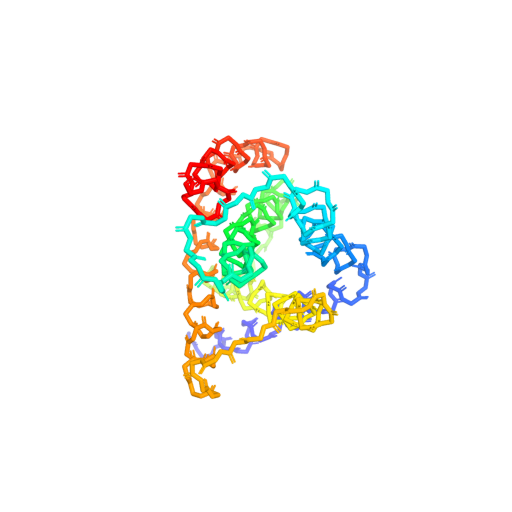R A 1 99 ? -7.857 -10.493 21.765 1.00 59.81 99 SER A CA 1
ATOM 766 C C . SER A 1 99 ? -7.584 -9.186 21.015 1.00 59.81 99 SER A C 1
ATOM 768 O O . SER A 1 99 ? -7.723 -9.128 19.794 1.00 59.81 99 SER A O 1
ATOM 770 N N . ARG A 1 100 ? -7.098 -8.151 21.713 1.00 63.47 100 ARG A N 1
ATOM 771 C CA . ARG A 1 100 ? -6.692 -6.868 21.097 1.00 63.47 100 ARG A CA 1
ATOM 772 C C . ARG A 1 100 ? -5.635 -7.049 20.000 1.00 63.47 100 ARG A C 1
ATOM 774 O O . ARG A 1 100 ? -5.627 -6.301 19.027 1.00 63.47 100 ARG A O 1
ATOM 781 N N . SER A 1 101 ? -4.788 -8.074 20.125 1.00 62.44 101 SER A N 1
ATOM 782 C CA . SER A 1 101 ? -3.800 -8.433 19.104 1.00 62.44 101 SER A CA 1
ATOM 783 C C . SER A 1 101 ? -4.428 -8.974 17.816 1.00 62.44 101 SER A C 1
ATOM 785 O O . SER A 1 101 ? -3.854 -8.769 16.753 1.00 62.44 101 SER A O 1
ATOM 787 N N . ALA A 1 102 ? -5.614 -9.593 17.876 1.00 60.22 102 ALA A N 1
ATOM 788 C CA . ALA A 1 102 ? -6.299 -10.137 16.702 1.00 60.22 102 ALA A CA 1
ATOM 789 C C . ALA A 1 102 ? -6.844 -9.036 15.778 1.00 60.22 102 ALA A C 1
ATOM 791 O O . ALA A 1 102 ? -6.874 -9.223 14.566 1.00 60.22 102 ALA A O 1
ATOM 792 N N . VAL A 1 103 ? -7.213 -7.869 16.323 1.00 64.19 103 VAL A N 1
ATOM 793 C CA . VAL A 1 103 ? -7.672 -6.715 15.526 1.00 64.19 103 VAL A CA 1
ATOM 794 C C . VAL A 1 103 ? -6.516 -6.111 14.731 1.00 64.19 103 VAL A C 1
ATOM 796 O O . VAL A 1 103 ? -6.652 -5.862 13.535 1.00 64.19 103 VAL A O 1
ATOM 799 N N . VAL A 1 104 ? -5.363 -5.933 15.382 1.00 68.00 104 VAL A N 1
ATOM 800 C CA . VAL A 1 104 ? -4.165 -5.381 14.739 1.00 68.00 104 VAL A CA 1
ATOM 801 C C . VAL A 1 104 ? -3.619 -6.358 13.699 1.00 68.00 104 VAL A C 1
ATOM 803 O O . VAL A 1 104 ? -3.440 -5.963 12.553 1.00 68.00 104 VAL A O 1
ATOM 806 N N . PHE A 1 105 ? -3.452 -7.640 14.050 1.00 71.75 105 PHE A N 1
ATOM 807 C CA . PHE A 1 105 ? -3.005 -8.664 13.096 1.00 71.75 105 PHE A CA 1
ATOM 808 C C . PHE A 1 105 ? -3.992 -8.873 11.943 1.00 71.75 105 PHE A C 1
ATOM 810 O O . PHE A 1 105 ? -3.584 -9.027 10.797 1.00 71.75 105 PHE A O 1
ATOM 817 N N . GLY A 1 106 ? -5.297 -8.870 12.222 1.00 66.00 106 GLY A N 1
ATOM 818 C CA . GLY A 1 106 ? -6.321 -9.048 11.196 1.00 66.00 106 GLY A CA 1
ATOM 819 C C . GLY A 1 106 ? -6.326 -7.911 10.171 1.00 66.00 106 GLY A C 1
ATOM 820 O O . GLY A 1 106 ? -6.500 -8.172 8.979 1.00 66.00 106 GLY A O 1
ATOM 821 N N . ARG A 1 107 ? -6.090 -6.666 10.619 1.00 72.06 107 ARG A N 1
ATOM 822 C CA . ARG A 1 107 ? -5.960 -5.498 9.737 1.00 72.06 107 ARG A CA 1
ATOM 823 C C . ARG A 1 107 ? -4.648 -5.505 8.962 1.00 72.06 107 ARG A C 1
ATOM 825 O O . ARG A 1 107 ? -4.700 -5.348 7.751 1.00 72.06 107 ARG A O 1
ATOM 832 N N . THR A 1 108 ? -3.509 -5.763 9.605 1.00 73.25 108 THR A N 1
ATOM 833 C CA . THR A 1 108 ? -2.216 -5.808 8.900 1.00 73.25 108 THR A CA 1
ATOM 834 C C . THR A 1 108 ? -2.162 -6.917 7.850 1.00 73.25 108 THR A C 1
ATOM 836 O O . THR A 1 108 ? -1.580 -6.718 6.789 1.00 73.25 108 THR A O 1
ATOM 839 N N . LEU A 1 109 ? -2.820 -8.059 8.085 1.00 75.38 109 LEU A N 1
ATOM 840 C CA . LEU A 1 109 ? -2.984 -9.103 7.067 1.00 75.38 109 LEU A CA 1
ATOM 841 C C . LEU A 1 109 ? -3.895 -8.663 5.910 1.00 75.38 109 LEU A C 1
ATOM 843 O O . LEU A 1 109 ? -3.606 -8.981 4.758 1.00 75.38 109 LEU A O 1
ATOM 847 N N . GLY A 1 110 ? -4.975 -7.929 6.198 1.00 73.00 110 GLY A N 1
ATOM 848 C CA . GLY A 1 110 ? -5.842 -7.345 5.168 1.00 73.00 110 GLY A CA 1
ATOM 849 C C . GLY A 1 110 ? -5.106 -6.318 4.303 1.00 73.00 110 GLY A C 1
ATOM 850 O O . GLY A 1 110 ? -5.166 -6.396 3.077 1.00 73.00 110 GLY A O 1
ATOM 851 N N . ASP A 1 111 ? -4.347 -5.424 4.938 1.00 78.94 111 ASP A N 1
ATOM 852 C CA . ASP A 1 111 ? -3.499 -4.434 4.267 1.00 78.94 111 ASP A CA 1
ATOM 853 C C . ASP A 1 111 ? -2.396 -5.128 3.445 1.00 78.94 111 ASP A C 1
ATOM 855 O O . ASP A 1 111 ? -2.124 -4.745 2.311 1.00 78.94 111 ASP A O 1
ATOM 859 N N . GLY A 1 112 ? -1.811 -6.214 3.963 1.00 83.12 112 GLY A N 1
ATOM 860 C CA . GLY A 1 112 ? -0.839 -7.030 3.235 1.00 83.12 112 GLY A CA 1
ATOM 861 C C . GLY A 1 112 ? -1.419 -7.658 1.965 1.00 83.12 112 GLY A C 1
ATOM 862 O O . GLY A 1 112 ? -0.782 -7.624 0.915 1.00 83.12 112 GLY A O 1
ATOM 863 N N . ALA A 1 113 ? -2.644 -8.182 2.026 1.00 82.56 113 ALA A N 1
ATOM 864 C CA . ALA A 1 113 ? -3.316 -8.732 0.851 1.00 82.56 113 ALA A CA 1
ATOM 865 C C . ALA A 1 113 ? -3.630 -7.654 -0.198 1.00 82.56 113 ALA A C 1
ATOM 867 O O . ALA A 1 113 ? -3.429 -7.887 -1.391 1.00 82.56 113 ALA A O 1
ATOM 868 N N . LEU A 1 114 ? -4.062 -6.465 0.237 1.00 83.31 114 LEU A N 1
ATOM 869 C CA . LEU A 1 114 ? -4.222 -5.312 -0.649 1.00 83.31 114 LEU A CA 1
ATOM 870 C C . LEU A 1 114 ? -2.887 -4.938 -1.308 1.00 83.31 114 LEU A C 1
ATOM 872 O O . LEU A 1 114 ? -2.838 -4.762 -2.523 1.00 83.31 114 LEU A O 1
ATOM 876 N N . ASN A 1 115 ? -1.798 -4.898 -0.536 1.00 88.19 115 ASN A N 1
ATOM 877 C CA . ASN A 1 115 ? -0.462 -4.600 -1.050 1.00 88.19 115 ASN A CA 1
ATOM 878 C C . ASN A 1 115 ? -0.006 -5.608 -2.100 1.00 88.19 115 ASN A C 1
ATOM 880 O O . ASN A 1 115 ? 0.586 -5.199 -3.091 1.00 88.19 115 ASN A O 1
ATOM 884 N N . ILE A 1 116 ? -0.314 -6.898 -1.938 1.00 89.94 116 ILE A N 1
ATOM 885 C CA . ILE A 1 116 ? -0.021 -7.910 -2.963 1.00 89.94 116 ILE A CA 1
ATOM 886 C C . ILE A 1 116 ? -0.725 -7.561 -4.280 1.00 89.94 116 ILE A C 1
ATOM 888 O O . ILE A 1 116 ? -0.089 -7.580 -5.332 1.00 89.94 116 ILE A O 1
ATOM 892 N N . VAL A 1 117 ? -2.015 -7.209 -4.233 1.00 88.31 117 VAL A N 1
ATOM 893 C CA . VAL A 1 117 ? -2.788 -6.845 -5.433 1.00 88.31 117 VAL A CA 1
ATOM 894 C C . VAL A 1 117 ? -2.231 -5.575 -6.076 1.00 88.31 117 VAL A C 1
ATOM 896 O O . VAL A 1 117 ? -1.962 -5.568 -7.276 1.00 88.31 117 VAL A O 1
ATOM 899 N N . VAL A 1 118 ? -2.005 -4.524 -5.286 1.00 89.50 118 VAL A N 1
ATOM 900 C CA . VAL A 1 118 ? -1.477 -3.240 -5.774 1.00 89.50 118 VAL A CA 1
ATOM 901 C C . VAL A 1 118 ? -0.095 -3.425 -6.405 1.00 89.50 118 VAL A C 1
ATOM 903 O O . VAL A 1 118 ? 0.128 -2.985 -7.531 1.00 89.50 118 VAL A O 1
ATOM 906 N N . LEU A 1 119 ? 0.813 -4.138 -5.732 1.00 91.50 119 LEU A N 1
ATOM 907 C CA . LEU A 1 119 ? 2.159 -4.417 -6.237 1.00 91.50 119 LEU A CA 1
ATOM 908 C C . LEU A 1 119 ? 2.137 -5.269 -7.511 1.00 91.50 119 LEU A C 1
ATOM 910 O O . LEU A 1 119 ? 2.923 -5.010 -8.421 1.00 91.50 119 LEU A O 1
ATOM 914 N N . ALA A 1 120 ? 1.231 -6.245 -7.609 1.00 91.19 120 ALA A N 1
ATOM 915 C CA . ALA A 1 120 ? 1.071 -7.052 -8.814 1.00 91.19 120 ALA A CA 1
ATOM 916 C C . ALA A 1 120 ? 0.593 -6.205 -10.003 1.00 91.19 120 ALA A C 1
ATOM 918 O O . ALA A 1 120 ? 1.193 -6.262 -11.077 1.00 91.19 120 ALA A O 1
ATOM 919 N N . VAL A 1 121 ? -0.439 -5.373 -9.814 1.00 90.25 121 VAL A N 1
ATOM 920 C CA . VAL A 1 121 ? -0.946 -4.499 -10.884 1.00 90.25 121 VAL A CA 1
ATOM 921 C C . VAL A 1 121 ? 0.102 -3.469 -11.294 1.00 90.25 121 VAL A C 1
ATOM 923 O O . VAL A 1 121 ? 0.324 -3.263 -12.485 1.00 90.25 121 VAL A O 1
ATOM 926 N N . MET A 1 122 ? 0.804 -2.868 -10.335 1.00 90.62 122 MET A N 1
ATOM 927 C CA . MET A 1 122 ? 1.911 -1.961 -10.627 1.00 90.62 122 MET A CA 1
ATOM 928 C C . MET A 1 122 ? 3.065 -2.653 -11.355 1.00 90.62 122 MET A C 1
ATOM 930 O O . MET A 1 122 ? 3.657 -2.058 -12.249 1.00 90.62 122 MET A O 1
ATOM 934 N N . GLY A 1 123 ? 3.380 -3.903 -11.005 1.00 90.25 123 GLY A N 1
ATOM 935 C CA . GLY A 1 123 ? 4.372 -4.711 -11.711 1.00 90.25 123 GLY A CA 1
ATOM 936 C C . GLY A 1 123 ? 4.006 -4.911 -13.177 1.00 90.25 123 GLY A C 1
ATOM 937 O O . GLY A 1 123 ? 4.842 -4.691 -14.053 1.00 90.25 123 GLY A O 1
ATOM 938 N N . LEU A 1 124 ? 2.743 -5.248 -13.450 1.00 90.50 124 LEU A N 1
ATOM 939 C CA . LEU A 1 124 ? 2.220 -5.392 -14.810 1.00 90.50 124 LEU A CA 1
ATOM 940 C C . LEU A 1 124 ? 2.220 -4.060 -15.571 1.00 90.50 124 LEU A C 1
ATOM 942 O O . LEU A 1 124 ? 2.665 -4.012 -16.716 1.00 90.50 124 LEU A O 1
ATOM 946 N N . ALA A 1 125 ? 1.772 -2.978 -14.933 1.00 88.75 125 ALA A N 1
ATOM 947 C CA . ALA A 1 125 ? 1.770 -1.643 -15.525 1.00 88.75 125 ALA A CA 1
ATOM 948 C C . ALA A 1 125 ? 3.196 -1.169 -15.841 1.00 88.75 125 ALA A C 1
ATOM 950 O O . ALA A 1 125 ? 3.466 -0.711 -16.947 1.00 88.75 125 ALA A O 1
ATOM 951 N N . GLY A 1 126 ? 4.131 -1.351 -14.908 1.00 87.69 126 GLY A N 1
ATOM 952 C CA . GLY A 1 126 ? 5.544 -1.062 -15.119 1.00 87.69 126 GLY A CA 1
ATOM 953 C C . GLY A 1 126 ? 6.108 -1.847 -16.294 1.00 87.69 126 GLY A C 1
ATOM 954 O O . GLY A 1 126 ? 6.747 -1.265 -17.168 1.00 87.69 126 GLY A O 1
ATOM 955 N N . TYR A 1 127 ? 5.829 -3.153 -16.355 1.00 88.31 127 TYR A N 1
ATOM 956 C CA . TYR A 1 127 ? 6.276 -4.005 -17.456 1.00 88.31 127 TYR A CA 1
ATOM 957 C C . TYR A 1 127 ? 5.734 -3.528 -18.812 1.00 88.31 127 TYR A C 1
ATOM 959 O O . TYR A 1 127 ? 6.492 -3.427 -19.776 1.00 88.31 127 TYR A O 1
ATOM 967 N N . ALA A 1 128 ? 4.452 -3.151 -18.876 1.00 87.50 128 ALA A N 1
ATOM 968 C CA . ALA A 1 128 ? 3.826 -2.600 -20.080 1.00 87.50 128 ALA A CA 1
ATOM 969 C C . ALA A 1 128 ? 4.459 -1.271 -20.531 1.00 87.50 128 ALA A C 1
ATOM 971 O O . ALA A 1 128 ? 4.582 -1.011 -21.725 1.00 87.50 128 ALA A O 1
ATOM 972 N N . VAL A 1 129 ? 4.895 -0.446 -19.579 1.00 83.38 129 VAL A N 1
ATOM 973 C CA . VAL A 1 129 ? 5.497 0.874 -19.820 1.00 83.38 129 VAL A CA 1
ATOM 974 C C . VAL A 1 129 ? 7.009 0.788 -20.126 1.00 83.38 129 VAL A C 1
ATOM 976 O O . VAL A 1 129 ? 7.636 1.778 -20.514 1.00 83.38 129 VAL A O 1
ATOM 979 N N . GLY A 1 130 ? 7.599 -0.410 -20.035 1.00 82.44 130 GLY A N 1
ATOM 980 C CA . GLY A 1 130 ? 8.978 -0.692 -20.447 1.00 82.44 130 GLY A CA 1
ATOM 981 C C . GLY A 1 130 ? 9.935 -1.061 -19.313 1.00 82.44 130 GLY A C 1
ATOM 982 O O . GLY A 1 130 ? 11.135 -1.194 -19.554 1.00 82.44 130 GLY A O 1
ATOM 983 N N . TRP A 1 131 ? 9.436 -1.262 -18.091 1.00 86.81 131 TRP A N 1
ATOM 984 C CA . TRP A 1 131 ? 10.231 -1.807 -16.994 1.00 86.81 131 TRP A CA 1
ATOM 985 C C . TRP A 1 131 ? 10.647 -3.245 -17.301 1.00 86.81 131 TRP A C 1
ATOM 987 O O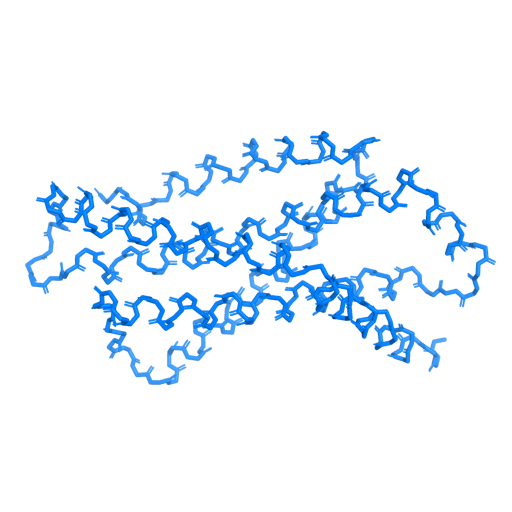 . TRP A 1 131 ? 9.826 -4.101 -17.627 1.00 86.81 131 TRP A O 1
ATOM 997 N N . ARG A 1 132 ? 11.946 -3.519 -17.201 1.00 86.12 132 ARG A N 1
ATOM 998 C CA . ARG A 1 132 ? 12.544 -4.807 -17.564 1.00 86.12 132 ARG A CA 1
ATOM 999 C C . ARG A 1 132 ? 13.524 -5.198 -16.467 1.00 86.12 132 ARG A C 1
ATOM 1001 O O . ARG A 1 132 ? 14.718 -4.936 -16.604 1.00 86.12 132 ARG A O 1
ATOM 1008 N N . PRO A 1 133 ? 13.035 -5.801 -15.375 1.00 81.75 133 PRO A N 1
ATOM 1009 C CA . PRO A 1 133 ? 13.906 -6.222 -14.293 1.00 81.75 133 PRO A CA 1
ATOM 1010 C C . PRO A 1 133 ? 14.881 -7.301 -14.791 1.00 81.75 133 PRO A C 1
ATOM 1012 O O . PRO A 1 133 ? 14.471 -8.365 -15.251 1.00 81.75 133 PRO A O 1
ATOM 1015 N N . SER A 1 134 ? 16.181 -7.012 -14.717 1.00 80.06 134 SER A N 1
ATOM 1016 C CA . SER A 1 134 ? 17.268 -7.859 -15.235 1.00 80.06 134 SER A CA 1
ATOM 1017 C C . SER A 1 134 ? 17.915 -8.759 -14.174 1.00 80.06 134 SER A C 1
ATOM 1019 O O . SER A 1 134 ? 18.738 -9.607 -14.501 1.00 80.06 134 SER A O 1
ATOM 1021 N N . SER A 1 135 ? 17.530 -8.615 -12.904 1.00 77.31 135 SER A N 1
ATOM 1022 C CA . SER A 1 135 ? 18.164 -9.258 -11.742 1.00 77.31 135 SER A CA 1
ATOM 1023 C C . SER A 1 135 ? 17.795 -10.737 -11.527 1.00 77.31 135 SER A C 1
ATOM 1025 O O . SER A 1 135 ? 18.222 -11.341 -10.541 1.00 77.31 135 SER A O 1
ATOM 1027 N N . GLY A 1 136 ? 17.033 -11.342 -12.445 1.00 86.50 136 GLY A N 1
ATOM 1028 C CA . GLY A 1 136 ? 16.557 -12.725 -12.356 1.00 86.50 136 GLY A CA 1
ATOM 1029 C C . GLY A 1 136 ? 15.325 -12.892 -11.456 1.00 86.50 136 GLY A C 1
ATOM 1030 O O . GLY A 1 136 ? 15.069 -12.096 -10.553 1.00 86.50 136 GLY A O 1
ATOM 1031 N N . ILE A 1 137 ? 14.542 -13.950 -11.696 1.00 87.50 137 ILE A N 1
ATOM 1032 C CA . ILE A 1 137 ? 13.226 -14.127 -11.055 1.00 87.50 137 ILE A CA 1
ATOM 1033 C C . ILE A 1 137 ? 13.306 -14.243 -9.528 1.00 87.50 137 ILE A C 1
ATOM 1035 O O . ILE A 1 137 ? 12.437 -13.740 -8.822 1.00 87.50 137 ILE A O 1
ATOM 1039 N N . PHE A 1 138 ? 14.383 -14.841 -9.014 1.00 89.88 138 PHE A N 1
ATOM 1040 C CA . PHE A 1 138 ? 14.608 -14.986 -7.579 1.00 89.88 138 PHE A CA 1
ATOM 1041 C C . PHE A 1 138 ? 14.805 -13.630 -6.889 1.00 89.88 138 PHE A C 1
ATOM 1043 O O . PHE A 1 138 ? 14.146 -13.345 -5.892 1.00 89.88 138 PHE A O 1
ATOM 1050 N N . SER A 1 139 ? 15.647 -12.758 -7.452 1.00 88.38 139 SER A N 1
ATOM 1051 C CA . SER A 1 139 ? 15.897 -11.416 -6.912 1.00 88.38 139 SER A CA 1
ATOM 1052 C C . SER A 1 139 ? 14.648 -10.539 -6.965 1.00 88.38 139 SER A C 1
ATOM 1054 O O . SER A 1 139 ? 14.393 -9.772 -6.040 1.00 88.38 139 SER A O 1
ATOM 1056 N N . ILE A 1 140 ? 13.843 -10.679 -8.024 1.00 88.00 140 ILE A N 1
ATOM 1057 C CA . ILE A 1 140 ? 12.555 -9.986 -8.151 1.00 88.00 140 ILE A CA 1
ATOM 1058 C C . ILE A 1 140 ? 11.617 -10.418 -7.020 1.00 88.00 140 ILE A C 1
ATOM 1060 O O . ILE A 1 140 ? 11.098 -9.566 -6.301 1.00 88.00 140 ILE A O 1
ATOM 1064 N N . LEU A 1 141 ? 11.436 -11.728 -6.818 1.00 89.88 141 LEU A N 1
ATOM 1065 C CA . LEU A 1 141 ? 10.595 -12.257 -5.739 1.00 89.88 141 LEU A CA 1
ATOM 1066 C C . LEU A 1 141 ? 11.076 -11.798 -4.360 1.00 89.88 141 LEU A C 1
ATOM 1068 O O . LEU A 1 141 ? 10.258 -11.422 -3.522 1.00 89.88 141 LEU A O 1
ATOM 1072 N N . LEU A 1 142 ? 12.390 -11.774 -4.138 1.00 92.06 142 LEU A N 1
ATOM 1073 C CA . LEU A 1 142 ? 12.983 -11.310 -2.887 1.00 92.06 142 LEU A CA 1
ATOM 1074 C C . LEU A 1 142 ? 12.747 -9.805 -2.671 1.00 92.06 142 LEU A C 1
ATOM 1076 O O . LEU A 1 142 ? 12.435 -9.390 -1.557 1.00 92.06 142 LEU A O 1
ATOM 1080 N N . GLY A 1 143 ? 12.790 -9.001 -3.739 1.00 90.94 143 GLY A N 1
ATOM 1081 C CA . GLY A 1 143 ? 12.415 -7.586 -3.715 1.00 90.94 143 GLY A CA 1
ATOM 1082 C C . GLY A 1 143 ? 10.943 -7.364 -3.354 1.00 90.94 143 GLY A C 1
ATOM 1083 O O . GLY A 1 143 ? 10.641 -6.558 -2.477 1.00 90.94 143 GLY A O 1
ATOM 1084 N N . PHE A 1 144 ? 10.018 -8.120 -3.953 1.00 91.50 144 PHE A N 1
ATOM 1085 C CA . PHE A 1 144 ? 8.599 -8.056 -3.578 1.00 91.50 144 PHE A CA 1
ATOM 1086 C C . PHE A 1 144 ? 8.354 -8.536 -2.142 1.00 91.50 144 PHE A C 1
ATOM 1088 O O . PHE A 1 144 ? 7.575 -7.920 -1.419 1.00 91.50 144 PHE A O 1
ATOM 1095 N N . ALA A 1 145 ? 9.044 -9.584 -1.689 1.00 91.69 145 ALA A N 1
ATOM 1096 C CA . ALA A 1 145 ? 8.965 -10.036 -0.303 1.00 91.69 145 ALA A CA 1
ATOM 1097 C C . ALA A 1 145 ? 9.461 -8.958 0.674 1.00 91.69 145 ALA A C 1
ATOM 1099 O O . ALA A 1 145 ? 8.812 -8.696 1.687 1.00 91.69 145 ALA A O 1
ATOM 1100 N N . PHE A 1 146 ? 10.565 -8.282 0.343 1.00 93.31 146 PHE A N 1
ATOM 1101 C CA . PHE A 1 146 ? 11.061 -7.142 1.108 1.00 93.31 146 PHE A CA 1
ATOM 1102 C C . PHE A 1 146 ? 10.037 -6.003 1.158 1.00 93.31 146 PHE A C 1
ATOM 1104 O O . PHE A 1 146 ? 9.770 -5.480 2.235 1.00 93.31 146 PHE A O 1
ATOM 1111 N N . LEU A 1 147 ? 9.407 -5.659 0.029 1.00 92.62 147 LEU A N 1
ATOM 1112 C CA . LEU A 1 147 ? 8.346 -4.650 -0.018 1.00 92.62 147 LEU A CA 1
ATOM 1113 C C . LEU A 1 147 ? 7.156 -5.028 0.873 1.00 92.62 147 LEU A C 1
ATOM 1115 O O . LEU A 1 147 ? 6.642 -4.184 1.597 1.00 92.62 147 LEU A O 1
ATOM 1119 N N . LEU A 1 148 ? 6.737 -6.293 0.890 1.00 90.44 148 LEU A N 1
ATOM 1120 C CA . LEU A 1 148 ? 5.655 -6.737 1.773 1.00 90.44 148 LEU A CA 1
ATOM 1121 C C . LEU A 1 148 ? 6.039 -6.644 3.255 1.00 90.44 148 LEU A C 1
ATOM 1123 O O . LEU A 1 148 ? 5.232 -6.184 4.063 1.00 90.44 148 LEU A O 1
ATOM 1127 N N . LEU A 1 149 ? 7.269 -7.023 3.614 1.00 90.38 149 LEU A N 1
ATOM 1128 C CA . LEU A 1 149 ? 7.791 -6.867 4.977 1.00 90.38 149 LEU A CA 1
ATOM 1129 C C . LEU A 1 149 ? 7.896 -5.393 5.380 1.00 90.38 149 LEU A C 1
ATOM 1131 O O . LEU A 1 149 ? 7.529 -5.030 6.498 1.00 90.38 149 LEU A O 1
ATOM 1135 N N . PHE A 1 150 ? 8.349 -4.541 4.463 1.00 90.12 150 PHE A N 1
ATOM 1136 C CA . PHE A 1 150 ? 8.399 -3.100 4.660 1.00 90.12 150 PHE A CA 1
ATOM 1137 C C . PHE A 1 150 ? 6.994 -2.533 4.885 1.00 90.12 150 PHE A C 1
ATOM 1139 O O . PHE A 1 150 ? 6.765 -1.858 5.883 1.00 90.12 150 PHE A O 1
ATOM 1146 N N . GLY A 1 151 ? 6.021 -2.888 4.043 1.00 88.56 151 GLY A N 1
ATOM 1147 C CA . GLY A 1 151 ? 4.622 -2.491 4.215 1.00 88.56 151 GLY A CA 1
ATOM 1148 C C . GLY A 1 151 ? 4.034 -2.960 5.541 1.00 88.56 151 GLY A C 1
ATOM 1149 O O . GLY A 1 151 ? 3.351 -2.194 6.218 1.00 88.56 151 GLY A O 1
ATOM 1150 N N . PHE A 1 152 ? 4.357 -4.184 5.964 1.00 87.00 152 PHE A N 1
ATOM 1151 C CA . PHE A 1 152 ? 3.966 -4.696 7.274 1.00 87.00 152 PHE A CA 1
ATOM 1152 C C . PHE A 1 152 ? 4.555 -3.855 8.416 1.00 87.00 152 PHE A C 1
ATOM 1154 O O . PHE A 1 152 ? 3.825 -3.482 9.331 1.00 87.00 152 PHE A O 1
ATOM 1161 N N . ALA A 1 153 ? 5.843 -3.507 8.358 1.00 88.25 153 ALA A N 1
ATOM 1162 C CA . ALA A 1 153 ? 6.477 -2.635 9.347 1.00 88.25 153 ALA A CA 1
ATOM 1163 C C . ALA A 1 153 ? 5.842 -1.232 9.368 1.00 88.25 153 ALA A C 1
ATOM 1165 O O . ALA A 1 153 ? 5.518 -0.709 10.436 1.00 88.25 153 ALA A O 1
ATOM 1166 N N . MET A 1 154 ? 5.585 -0.650 8.194 1.00 86.88 154 MET A N 1
ATOM 1167 C CA . MET A 1 154 ? 4.933 0.656 8.068 1.00 86.88 154 MET A CA 1
ATOM 1168 C C . MET A 1 154 ? 3.489 0.632 8.582 1.00 86.88 154 MET A C 1
ATOM 1170 O O . MET A 1 154 ? 3.039 1.604 9.187 1.00 86.88 154 MET A O 1
ATOM 1174 N N . ALA A 1 155 ? 2.769 -0.483 8.438 1.00 85.31 155 ALA A N 1
ATOM 1175 C CA . ALA A 1 155 ? 1.428 -0.631 8.994 1.00 85.31 155 ALA A CA 1
ATOM 1176 C C . ALA A 1 155 ? 1.422 -0.489 10.527 1.00 85.31 155 ALA A C 1
ATOM 1178 O O . ALA A 1 155 ? 0.515 0.137 11.071 1.00 85.31 155 ALA A O 1
ATOM 1179 N N . TRP A 1 156 ? 2.452 -0.969 11.237 1.00 85.75 156 TRP A N 1
ATOM 1180 C CA . TRP A 1 156 ? 2.582 -0.739 12.685 1.00 85.75 156 TRP A CA 1
ATOM 1181 C C . TRP A 1 156 ? 2.776 0.737 13.032 1.00 85.75 156 TRP A C 1
ATOM 1183 O O . TRP A 1 156 ? 2.181 1.222 13.993 1.00 85.75 156 TRP A O 1
ATOM 1193 N N . VAL A 1 157 ? 3.539 1.474 12.224 1.00 87.19 157 VAL A N 1
ATOM 1194 C CA . VAL A 1 157 ? 3.651 2.935 12.361 1.00 87.19 157 VAL A CA 1
ATOM 1195 C C . VAL A 1 157 ? 2.288 3.594 12.140 1.00 87.19 157 VAL A C 1
ATOM 1197 O O . VAL A 1 157 ? 1.867 4.433 12.934 1.00 87.19 157 VAL A O 1
ATOM 1200 N N . GLY A 1 158 ? 1.548 3.159 11.117 1.00 86.00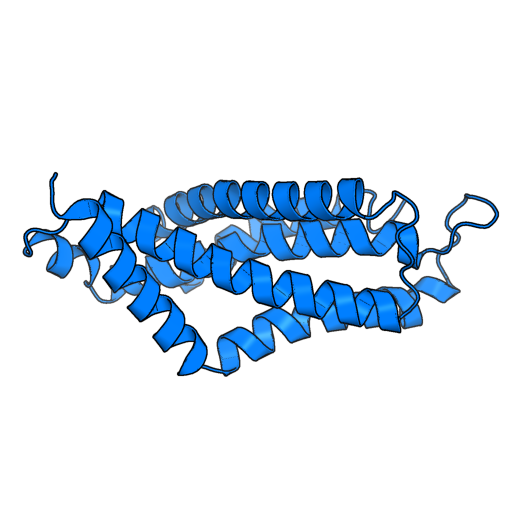 158 GLY A N 1
ATOM 1201 C CA . GLY A 1 158 ? 0.183 3.616 10.856 1.00 86.00 158 GLY A CA 1
ATOM 1202 C C . GLY A 1 158 ? -0.768 3.334 12.023 1.00 86.00 158 GLY A C 1
ATOM 1203 O O . GLY A 1 158 ? -1.549 4.203 12.402 1.00 86.00 158 GLY A O 1
ATOM 1204 N N . VAL A 1 159 ? -0.663 2.162 12.655 1.00 85.50 159 VAL A N 1
ATOM 1205 C CA . VAL A 1 159 ? -1.420 1.819 13.871 1.00 85.50 159 VAL A CA 1
ATOM 1206 C C . VAL A 1 159 ? -1.088 2.781 15.009 1.00 85.50 159 VAL A C 1
ATOM 1208 O O . VAL A 1 159 ? -2.003 3.303 15.641 1.00 85.50 159 VAL A O 1
ATOM 1211 N N . LEU A 1 160 ? 0.194 3.064 15.256 1.00 86.31 160 LEU A N 1
ATOM 1212 C CA . LEU A 1 160 ? 0.600 4.015 16.296 1.00 86.31 160 LEU A CA 1
ATOM 1213 C C . LEU A 1 160 ? 0.020 5.413 16.046 1.00 86.31 160 LEU A C 1
ATOM 1215 O O . LEU A 1 160 ? -0.520 6.026 16.969 1.00 86.31 160 LEU A O 1
ATOM 1219 N N . ILE A 1 161 ? 0.072 5.895 14.801 1.00 86.88 161 ILE A N 1
ATOM 1220 C CA . ILE A 1 161 ? -0.501 7.194 14.422 1.00 86.88 161 ILE A CA 1
ATOM 1221 C C . ILE A 1 161 ? -2.021 7.174 14.604 1.00 86.88 161 ILE A C 1
ATOM 1223 O O . ILE A 1 161 ? -2.570 8.066 15.247 1.00 86.88 161 ILE A O 1
ATOM 1227 N N . GLY A 1 162 ? -2.695 6.140 14.096 1.00 86.00 162 GLY A N 1
ATOM 1228 C CA . GLY A 1 162 ? -4.147 5.982 14.177 1.00 86.00 162 GLY A CA 1
ATOM 1229 C C . GLY A 1 162 ? -4.670 5.942 15.613 1.00 86.00 162 GLY A C 1
ATOM 1230 O O . GLY A 1 162 ? -5.706 6.536 15.892 1.00 86.00 162 GLY A O 1
ATOM 1231 N N . LEU A 1 163 ? -3.927 5.317 16.535 1.00 84.69 163 LEU A N 1
ATOM 1232 C CA . LEU A 1 163 ? -4.256 5.295 17.967 1.00 84.69 163 LEU A CA 1
ATOM 1233 C C . LEU A 1 163 ? -3.982 6.623 18.688 1.00 84.69 163 LEU A C 1
ATOM 1235 O O . LEU A 1 163 ? -4.584 6.888 19.728 1.00 84.69 163 LEU A O 1
ATOM 1239 N N . SER A 1 164 ? -3.070 7.443 18.164 1.00 86.81 164 SER A N 1
ATOM 1240 C CA . SER A 1 164 ? -2.644 8.701 18.796 1.00 86.81 164 SER A CA 1
ATOM 1241 C C . SER A 1 164 ? -3.513 9.899 18.400 1.00 86.81 164 SER A C 1
ATOM 1243 O O . SER A 1 164 ? -3.549 10.911 19.102 1.00 86.81 164 SER A O 1
ATOM 1245 N N . VAL A 1 165 ? -4.214 9.813 17.269 1.00 86.81 165 VAL A N 1
ATOM 1246 C CA . VAL A 1 165 ? -5.005 10.913 16.703 1.00 86.81 165 VAL A CA 1
ATOM 1247 C C . VAL A 1 165 ? -6.489 10.789 17.041 1.00 86.81 165 VAL A C 1
ATOM 1249 O O . VAL A 1 165 ? -7.053 9.707 17.144 1.00 86.81 165 VAL A O 1
ATOM 1252 N N . ARG A 1 166 ? -7.160 11.938 17.181 1.00 82.88 166 ARG A N 1
ATOM 1253 C CA . ARG A 1 166 ? -8.593 12.005 17.534 1.00 82.88 166 ARG A CA 1
ATOM 1254 C C . ARG A 1 166 ? -9.538 11.885 16.335 1.00 82.88 166 ARG A C 1
ATOM 1256 O O . ARG A 1 166 ? -10.751 11.791 16.518 1.00 82.88 166 ARG A O 1
ATOM 1263 N N . SER A 1 167 ? -9.018 11.964 15.108 1.00 88.00 167 SER A N 1
ATOM 1264 C CA . SER A 1 167 ? -9.840 11.840 13.904 1.00 88.00 167 SER A CA 1
ATOM 1265 C C . SER A 1 167 ? -9.102 11.289 12.699 1.00 88.00 167 SER A C 1
ATOM 1267 O O . SER A 1 167 ? -7.907 11.524 12.532 1.00 88.00 167 SER A O 1
ATOM 1269 N N . ALA A 1 168 ? -9.860 10.636 11.816 1.00 87.62 168 ALA A N 1
ATOM 1270 C CA . ALA A 1 168 ? -9.395 10.146 10.522 1.00 87.62 168 ALA A CA 1
ATOM 1271 C C . ALA A 1 168 ? -8.793 11.261 9.650 1.00 87.62 168 ALA A C 1
ATOM 1273 O O . ALA A 1 168 ? -7.774 11.067 8.991 1.00 87.62 168 ALA A O 1
ATOM 1274 N N . ARG A 1 169 ? -9.367 12.471 9.715 1.00 87.44 169 ARG A N 1
ATOM 1275 C CA . ARG A 1 169 ? -8.841 13.649 9.012 1.00 87.44 169 ARG A CA 1
ATOM 1276 C C . ARG A 1 169 ? -7.441 14.027 9.498 1.00 87.44 169 ARG A C 1
ATOM 1278 O O . ARG A 1 169 ? -6.561 14.282 8.682 1.00 87.44 169 ARG A O 1
ATOM 1285 N N . VAL A 1 170 ? -7.236 14.047 10.817 1.00 87.75 170 VAL A N 1
ATOM 1286 C CA . VAL A 1 170 ? -5.928 14.353 11.419 1.00 87.75 170 VAL A CA 1
ATOM 1287 C C . VAL A 1 170 ? -4.934 13.223 11.152 1.00 87.75 170 VAL A C 1
ATOM 1289 O O . VAL A 1 170 ? -3.780 13.509 10.856 1.00 87.75 170 VAL A O 1
ATOM 1292 N N . ALA A 1 171 ? -5.381 11.962 11.175 1.00 87.69 171 ALA A N 1
ATOM 1293 C CA . ALA A 1 171 ? -4.561 10.807 10.809 1.00 87.69 171 ALA A CA 1
ATOM 1294 C C . ALA A 1 171 ? -3.991 10.951 9.392 1.00 87.69 171 ALA A C 1
ATOM 1296 O O . ALA A 1 171 ? -2.782 10.843 9.201 1.00 87.69 171 ALA A O 1
ATOM 1297 N N . ASN A 1 172 ? -4.855 11.259 8.418 1.00 87.88 172 ASN A N 1
ATOM 1298 C CA . ASN A 1 172 ? -4.452 11.415 7.024 1.00 87.88 172 ASN A CA 1
ATOM 1299 C C . ASN A 1 172 ? -3.423 12.544 6.855 1.00 87.88 172 ASN A C 1
ATOM 1301 O O . ASN A 1 172 ? -2.386 12.356 6.227 1.00 87.88 172 ASN A O 1
ATOM 1305 N N . ALA A 1 173 ? -3.682 13.703 7.469 1.00 87.88 173 ALA A N 1
ATOM 1306 C CA . ALA A 1 173 ? -2.768 14.841 7.413 1.00 87.88 173 ALA A CA 1
ATOM 1307 C C . ALA A 1 173 ? -1.412 14.532 8.071 1.00 87.88 173 ALA A C 1
ATOM 1309 O O . ALA A 1 173 ? -0.372 14.848 7.501 1.00 87.88 173 ALA A O 1
ATOM 1310 N N . ALA A 1 174 ? -1.413 13.878 9.237 1.00 86.75 174 ALA A N 1
ATOM 1311 C CA . ALA A 1 174 ? -0.192 13.500 9.945 1.00 86.75 174 ALA A CA 1
ATOM 1312 C C . ALA A 1 174 ? 0.673 12.543 9.116 1.00 86.75 174 ALA A C 1
ATOM 1314 O O . ALA A 1 174 ? 1.884 12.736 9.013 1.00 86.75 174 ALA A O 1
ATOM 1315 N N . VAL A 1 175 ? 0.048 11.546 8.481 1.00 85.69 175 VAL A N 1
ATOM 1316 C CA . VAL A 1 175 ? 0.757 10.616 7.598 1.00 85.69 175 VAL A CA 1
ATOM 1317 C C . VAL A 1 175 ? 1.337 11.350 6.398 1.00 85.69 175 VAL A C 1
ATOM 1319 O O . VAL A 1 175 ? 2.505 11.158 6.076 1.00 85.69 175 VAL A O 1
ATOM 1322 N N . PHE A 1 176 ? 0.549 12.213 5.757 1.00 83.94 176 PHE A N 1
ATOM 1323 C CA . PHE A 1 176 ? 1.008 12.953 4.590 1.00 83.94 176 PHE A CA 1
ATOM 1324 C C . PHE A 1 176 ? 2.216 13.835 4.927 1.00 83.94 176 PHE A C 1
ATOM 1326 O O . PHE A 1 176 ? 3.225 13.770 4.238 1.00 83.94 176 PHE A O 1
ATOM 1333 N N . ILE A 1 177 ? 2.169 14.580 6.034 1.00 86.12 177 ILE A N 1
ATOM 1334 C CA . ILE A 1 177 ? 3.280 15.435 6.483 1.00 86.12 177 ILE A CA 1
ATOM 1335 C C . ILE A 1 177 ? 4.545 14.620 6.786 1.00 86.12 177 ILE A C 1
ATOM 1337 O O . ILE A 1 177 ? 5.645 15.081 6.497 1.00 86.12 177 ILE A O 1
ATOM 1341 N N . ALA A 1 178 ? 4.410 13.418 7.351 1.00 80.94 178 ALA A N 1
ATOM 1342 C CA . ALA A 1 178 ? 5.559 12.586 7.700 1.00 80.94 178 ALA A CA 1
ATOM 1343 C C . ALA A 1 178 ? 6.160 11.856 6.486 1.00 80.94 178 ALA A C 1
ATOM 1345 O O . ALA A 1 178 ? 7.375 11.807 6.323 1.00 80.94 178 ALA A O 1
ATOM 1346 N N . VAL A 1 179 ? 5.315 11.272 5.637 1.00 80.69 179 VAL A N 1
ATOM 1347 C CA . VAL A 1 179 ? 5.733 10.341 4.577 1.00 80.69 179 VAL A CA 1
ATOM 1348 C C . VAL A 1 179 ? 6.051 11.072 3.283 1.00 80.69 179 VAL A C 1
ATOM 1350 O O . VAL A 1 179 ? 6.996 10.701 2.590 1.00 80.69 179 VAL A O 1
ATOM 1353 N N . PHE A 1 180 ? 5.305 12.129 2.960 1.00 79.62 180 PHE A N 1
ATOM 1354 C CA . PHE A 1 180 ? 5.470 12.837 1.695 1.00 79.62 180 PHE A CA 1
ATOM 1355 C C . PHE A 1 180 ? 6.898 13.383 1.523 1.00 79.62 180 PHE A C 1
ATOM 1357 O O . PHE A 1 180 ? 7.531 13.010 0.532 1.00 79.62 180 PHE A O 1
ATOM 1364 N N . PRO A 1 181 ? 7.489 14.128 2.484 1.00 79.62 181 PRO A N 1
ATOM 1365 C CA . PRO A 1 181 ? 8.861 14.615 2.343 1.00 79.62 181 PRO A CA 1
ATOM 1366 C C . PRO A 1 181 ? 9.881 13.482 2.204 1.00 79.62 181 PRO A C 1
ATOM 1368 O O . PRO A 1 181 ? 10.781 13.578 1.381 1.00 79.62 181 PRO A O 1
ATOM 1371 N N . LEU A 1 182 ? 9.716 12.384 2.949 1.00 78.06 182 LEU A N 1
ATOM 1372 C CA . LEU A 1 182 ? 10.626 11.234 2.889 1.00 78.06 182 LEU A CA 1
ATOM 1373 C C . LEU A 1 182 ? 10.617 10.564 1.511 1.00 78.06 182 LEU A C 1
ATOM 1375 O O . LEU A 1 182 ? 11.661 10.138 1.024 1.00 78.06 182 LEU A O 1
ATOM 1379 N N . THR A 1 183 ? 9.449 10.487 0.871 1.00 73.88 183 THR A N 1
ATOM 1380 C CA . THR A 1 183 ? 9.332 9.882 -0.463 1.00 73.88 183 THR A CA 1
ATOM 1381 C C . THR A 1 183 ? 9.919 10.764 -1.561 1.00 73.88 183 THR A C 1
ATOM 1383 O O . THR A 1 183 ? 10.547 10.235 -2.471 1.00 73.88 183 THR A O 1
ATOM 1386 N N . PHE A 1 184 ? 9.790 12.089 -1.453 1.00 69.81 184 PHE A N 1
ATOM 1387 C CA . PHE A 1 184 ? 10.338 13.036 -2.433 1.00 69.81 184 PHE A CA 1
ATOM 1388 C C . PHE A 1 184 ? 11.822 13.351 -2.223 1.00 69.81 184 PHE A C 1
ATOM 1390 O O . PHE A 1 184 ? 12.506 13.686 -3.182 1.00 69.81 184 PHE A O 1
ATOM 1397 N N . LEU A 1 185 ? 12.334 13.207 -0.998 1.00 71.12 185 LEU A N 1
ATOM 1398 C CA . LEU A 1 185 ? 13.768 13.303 -0.710 1.00 71.12 185 LEU A CA 1
ATOM 1399 C C . LEU A 1 185 ? 14.546 12.076 -1.215 1.00 71.12 185 LEU A C 1
ATOM 1401 O O . LEU A 1 185 ? 15.772 12.069 -1.215 1.00 71.12 185 LEU A O 1
ATOM 1405 N N . SER A 1 186 ? 13.849 11.016 -1.628 1.00 70.00 186 SER A N 1
ATOM 1406 C CA . SER A 1 186 ? 14.488 9.836 -2.192 1.00 70.00 186 SER A CA 1
ATOM 1407 C C . SER A 1 186 ? 15.115 10.150 -3.553 1.00 70.00 186 SER A C 1
ATOM 1409 O O . SER A 1 186 ? 14.419 10.569 -4.481 1.00 70.00 186 SER A O 1
ATOM 1411 N N . ASN A 1 187 ? 16.400 9.811 -3.712 1.00 63.78 187 ASN A N 1
ATOM 1412 C CA . ASN A 1 187 ? 17.125 9.869 -4.993 1.00 63.78 187 ASN A CA 1
ATOM 1413 C C . ASN A 1 187 ? 16.477 9.025 -6.110 1.00 63.78 187 ASN A C 1
ATOM 1415 O O . ASN A 1 187 ? 16.919 9.066 -7.253 1.00 63.78 187 ASN A O 1
ATOM 1419 N N . ALA A 1 188 ? 15.441 8.238 -5.804 1.00 65.06 188 ALA A N 1
ATOM 1420 C CA . ALA A 1 188 ? 14.704 7.474 -6.799 1.00 65.06 188 ALA A CA 1
ATOM 1421 C C . ALA A 1 188 ? 13.903 8.351 -7.783 1.00 65.06 188 ALA A C 1
ATOM 1423 O O . ALA A 1 188 ? 13.642 7.912 -8.901 1.00 65.06 188 ALA A O 1
ATOM 1424 N N . PHE A 1 189 ? 13.508 9.570 -7.389 1.00 59.56 189 PHE A N 1
ATOM 1425 C CA . PHE A 1 189 ? 12.704 10.464 -8.238 1.00 59.56 189 PHE A CA 1
ATOM 1426 C C . PHE A 1 189 ? 13.531 11.541 -8.949 1.00 59.56 189 PHE A C 1
ATOM 1428 O O . PHE A 1 189 ? 13.205 11.898 -10.083 1.00 59.56 189 PHE A O 1
ATOM 1435 N N . ALA A 1 190 ? 14.603 12.017 -8.315 1.00 59.69 190 ALA A N 1
ATOM 1436 C CA . ALA A 1 190 ? 15.534 13.005 -8.855 1.00 59.69 190 ALA A CA 1
ATOM 1437 C C . ALA A 1 190 ? 16.976 12.607 -8.469 1.00 59.69 190 ALA A C 1
ATOM 1439 O O . ALA A 1 190 ? 17.406 12.946 -7.364 1.00 59.69 190 ALA A O 1
ATOM 1440 N N . PRO A 1 191 ? 17.671 11.814 -9.308 1.00 56.12 191 PRO A N 1
ATOM 1441 C CA . PRO A 1 191 ? 19.078 11.470 -9.102 1.00 56.12 191 PRO A CA 1
ATOM 1442 C C . PRO A 1 191 ? 20.023 12.660 -9.313 1.00 56.12 191 PRO A C 1
ATOM 1444 O O . PRO A 1 191 ? 19.651 13.601 -10.054 1.00 56.12 191 PRO A O 1
#

pLDDT: mean 78.95, std 10.31, range [49.22, 93.31]

Organism: NCBI:txid1655572